Protein AF-A0A922MGZ1-F1 (afdb_monomer_lite)

Sequence (250 aa):
MPAFFCGLYALNPTSGYTSLKGSALRTGKEKSMASIGFISRHCSDLIPLTKLVVTADKVKELNLDRPVDVKRLRYFYVETAQDLRVSPISADLRAAMNRAITKLTEDTASTENAPKPYYHSGFNHMFVLWRYWMTHEEDVFAELLTNNKGTAKFYKEFPKKLLGMSDYTLPAILKLLDDQVLPPVNKEWAEKLTKDLTDDLIIPLGLNSDKVPVGIQVVAAPRQEALCAAVAQHLGEALGGVVPPCQILQ

InterPro domains:
  IPR023631 Amidase signature domain [PF01425] (1-126)
  IPR036928 Amidase signature (AS) superfamily [G3DSA:3.90.1300.10] (1-246)
  IPR036928 Amidase signature (AS) superfamily [SSF75304] (1-239)
  IPR052739 Fatty-acid amide hydrolase 2 [PTHR43372] (1-195)

Organism: Spodoptera exigua (NCBI:txid7107)

Foldseek 3Di:
DVCVLFLWQKDFAAPPFFACPPPLNDNRPARARHHDIDIGLDLVVRLVVSCVGGDPVCSVVLLLVDDDDLQPAAAEDEQFQLAPVDDTDDPVNSVVVVVLQVVSQVSHPDPRRRYDYDDDCVSNCVVLLVLQSVVSGPDDLQCVVVVNPDGHALVVQVVCVVVVNHPDDPVSSVVNCVVPPDDRDDPVVSVVSVVVVQVVVCVSQDDDPPRAWAASSSIHGRSVSNVRSVSLVVCQVVVVGGDGPDDDDD

Structure (mmCIF, N/CA/C/O backbone):
data_AF-A0A922MGZ1-F1
#
_entry.id   AF-A0A922MGZ1-F1
#
loop_
_atom_site.group_PDB
_atom_site.id
_atom_site.type_symbol
_atom_site.label_atom_id
_atom_site.label_alt_id
_atom_site.label_comp_id
_atom_site.label_asym_id
_atom_site.label_entity_id
_atom_site.label_seq_id
_atom_site.pdbx_PDB_ins_code
_atom_site.Cartn_x
_atom_site.Cartn_y
_atom_site.Cartn_z
_atom_site.occupancy
_atom_site.B_iso_or_equiv
_atom_site.auth_seq_id
_atom_site.auth_comp_id
_atom_site.auth_asym_id
_atom_site.auth_atom_id
_atom_site.pdbx_PDB_model_num
ATOM 1 N N . MET A 1 1 ? 2.316 -4.796 3.124 1.00 69.19 1 MET A N 1
ATOM 2 C CA . MET A 1 1 ? 3.117 -5.053 4.345 1.00 69.19 1 MET A CA 1
ATOM 3 C C . MET A 1 1 ? 3.441 -6.529 4.571 1.00 69.19 1 MET A C 1
ATOM 5 O O . MET A 1 1 ? 4.624 -6.821 4.497 1.00 69.19 1 MET A O 1
ATOM 9 N N . PRO A 1 2 ? 2.496 -7.467 4.805 1.00 74.62 2 PRO A N 1
ATOM 10 C CA . PRO A 1 2 ? 2.851 -8.851 5.171 1.00 74.62 2 PRO A CA 1
ATOM 11 C C . PRO A 1 2 ? 3.773 -9.530 4.148 1.00 74.62 2 PRO A C 1
ATOM 13 O O . PRO A 1 2 ? 4.824 -10.033 4.517 1.00 74.62 2 PRO A O 1
ATOM 16 N N . ALA A 1 3 ? 3.457 -9.426 2.855 1.00 76.38 3 ALA A N 1
ATOM 17 C CA . ALA A 1 3 ? 4.296 -9.973 1.788 1.00 76.38 3 ALA A CA 1
ATOM 18 C C . ALA A 1 3 ? 5.742 -9.437 1.795 1.00 76.38 3 ALA A C 1
ATOM 20 O O . ALA A 1 3 ? 6.675 -10.202 1.606 1.00 76.38 3 ALA A O 1
ATOM 21 N N . PHE A 1 4 ? 5.939 -8.151 2.101 1.00 71.06 4 PHE A N 1
ATOM 22 C CA . PHE A 1 4 ? 7.263 -7.529 2.184 1.00 71.06 4 PHE A CA 1
ATOM 23 C C . PHE A 1 4 ? 8.101 -8.098 3.342 1.00 71.06 4 PHE A C 1
ATOM 25 O O . PHE A 1 4 ? 9.260 -8.438 3.140 1.00 71.06 4 PHE A O 1
ATOM 32 N N . PHE A 1 5 ? 7.508 -8.277 4.528 1.00 69.12 5 PHE A N 1
ATOM 33 C CA . PHE A 1 5 ? 8.202 -8.890 5.671 1.00 69.12 5 PHE A CA 1
ATOM 34 C C . PHE A 1 5 ? 8.419 -10.403 5.518 1.00 69.12 5 PHE A C 1
ATOM 36 O O . PHE A 1 5 ? 9.318 -10.957 6.144 1.00 69.12 5 PHE A O 1
ATOM 43 N N . CYS A 1 6 ? 7.610 -11.072 4.694 1.00 73.88 6 CYS A N 1
ATOM 44 C CA . CYS A 1 6 ? 7.705 -12.510 4.441 1.00 73.88 6 CYS A CA 1
ATOM 45 C C . CYS A 1 6 ? 8.429 -12.870 3.132 1.00 73.88 6 CYS A C 1
ATOM 47 O O . CYS A 1 6 ? 8.441 -14.044 2.771 1.00 73.88 6 CYS A O 1
ATOM 49 N N . GLY A 1 7 ? 8.997 -11.894 2.413 1.00 68.69 7 GLY A N 1
ATOM 50 C CA . GLY A 1 7 ? 9.699 -12.127 1.148 1.00 68.69 7 GLY A CA 1
ATOM 51 C C . GLY A 1 7 ? 8.817 -12.718 0.042 1.00 68.69 7 GLY A C 1
ATOM 52 O O . GLY A 1 7 ? 9.290 -13.563 -0.702 1.00 68.69 7 GLY A O 1
ATOM 53 N N . LEU A 1 8 ? 7.542 -12.320 -0.051 1.00 79.19 8 LEU A N 1
ATOM 54 C CA . LEU A 1 8 ? 6.541 -12.823 -1.006 1.00 79.19 8 LEU A CA 1
ATOM 55 C C . LEU A 1 8 ? 6.128 -11.752 -2.026 1.00 79.19 8 LEU A C 1
ATOM 57 O O . LEU A 1 8 ? 6.182 -10.553 -1.742 1.00 79.19 8 LEU A O 1
ATOM 61 N N . TYR A 1 9 ? 5.609 -12.179 -3.179 1.00 79.12 9 TYR A N 1
ATOM 62 C CA . TYR A 1 9 ? 4.927 -11.275 -4.105 1.00 79.12 9 TYR A CA 1
ATOM 63 C C . TYR A 1 9 ? 3.511 -10.966 -3.613 1.00 79.12 9 TYR A C 1
ATOM 65 O O . TYR A 1 9 ? 2.835 -11.827 -3.046 1.00 79.12 9 TYR A O 1
ATOM 73 N N . ALA A 1 10 ? 3.028 -9.753 -3.880 1.00 84.19 10 ALA A N 1
ATOM 74 C CA . ALA A 1 10 ? 1.637 -9.387 -3.652 1.00 84.19 10 ALA A CA 1
ATOM 75 C C . ALA A 1 10 ? 1.126 -8.417 -4.713 1.00 84.19 10 ALA A C 1
A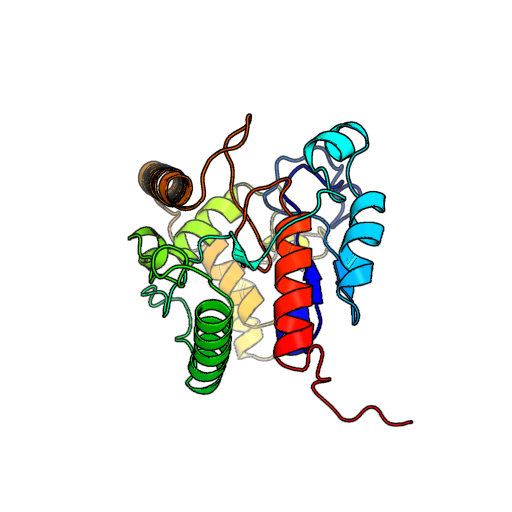TOM 77 O O . ALA A 1 10 ? 1.847 -7.511 -5.131 1.00 84.19 10 ALA A O 1
ATOM 78 N N . LEU A 1 11 ? -0.144 -8.574 -5.080 1.00 85.62 11 LEU A N 1
ATOM 79 C CA . LEU A 1 11 ? -0.877 -7.632 -5.917 1.00 85.62 11 LEU A CA 1
ATOM 80 C C . LEU A 1 11 ? -2.049 -7.078 -5.111 1.00 85.62 11 LEU A C 1
ATOM 82 O O . LEU A 1 11 ? -2.881 -7.841 -4.623 1.00 85.62 11 LEU A O 1
ATOM 86 N N . ASN A 1 12 ? -2.099 -5.753 -4.978 1.00 85.81 12 ASN A N 1
ATOM 87 C CA . ASN A 1 12 ? -3.224 -5.020 -4.408 1.00 85.81 12 ASN A CA 1
ATOM 88 C C . ASN A 1 12 ? -3.965 -4.322 -5.558 1.00 85.81 12 ASN A C 1
ATOM 90 O O . ASN A 1 12 ? -3.480 -3.280 -6.008 1.00 85.81 12 ASN A O 1
ATOM 94 N N . PRO A 1 13 ? -5.074 -4.888 -6.071 1.00 81.75 13 PRO A N 1
ATOM 95 C CA . PRO A 1 13 ? -5.777 -4.338 -7.221 1.00 81.75 13 PRO A CA 1
ATOM 96 C C . PRO A 1 13 ? -6.340 -2.951 -6.939 1.00 81.75 13 PRO A C 1
ATOM 98 O O . PRO A 1 13 ? -6.517 -2.546 -5.783 1.00 81.75 13 PRO A O 1
ATOM 101 N N . THR A 1 14 ? -6.682 -2.255 -8.015 1.00 80.75 14 THR A N 1
ATOM 102 C CA . THR A 1 14 ? -7.392 -0.977 -7.951 1.00 80.75 14 THR A CA 1
ATOM 103 C C . THR A 1 14 ? -8.661 -1.080 -7.096 1.00 80.75 14 THR A C 1
ATOM 105 O O . THR A 1 14 ? -9.435 -2.031 -7.219 1.00 80.75 14 THR A O 1
ATOM 108 N N . SER A 1 15 ? -8.901 -0.099 -6.221 1.00 83.12 15 SER A N 1
ATOM 109 C CA . SER A 1 15 ? -10.115 -0.094 -5.398 1.00 83.12 15 SER A CA 1
ATOM 110 C C . SER A 1 15 ? -11.383 0.076 -6.245 1.00 83.12 15 SER A C 1
ATOM 112 O O . SER A 1 15 ? -11.374 0.746 -7.277 1.00 83.12 15 SER A O 1
ATOM 114 N N . GLY A 1 16 ? -12.465 -0.589 -5.833 1.00 84.25 16 GLY A N 1
ATOM 115 C CA . GLY A 1 16 ? -13.720 -0.683 -6.586 1.00 84.25 16 GLY A CA 1
ATOM 116 C C . GLY A 1 16 ? -13.728 -1.716 -7.722 1.00 84.25 16 GLY A C 1
ATOM 117 O O . GLY A 1 16 ? -14.776 -1.924 -8.322 1.00 84.25 16 GLY A O 1
ATOM 118 N N . TYR A 1 17 ? -12.604 -2.386 -8.010 1.00 86.06 17 TYR A N 1
ATOM 119 C CA . TYR A 1 17 ? -12.527 -3.424 -9.051 1.00 86.06 17 TYR A CA 1
ATOM 120 C C . TYR A 1 17 ? -12.701 -4.849 -8.517 1.00 86.06 17 TYR A C 1
ATOM 122 O O . TYR A 1 17 ? -12.920 -5.768 -9.304 1.00 86.06 17 TYR A O 1
ATOM 130 N N . THR A 1 18 ? -12.605 -5.053 -7.200 1.00 88.75 18 THR A N 1
ATOM 131 C CA . THR A 1 18 ? -12.797 -6.354 -6.543 1.00 88.75 18 THR A CA 1
ATOM 132 C C . THR A 1 18 ? -13.903 -6.270 -5.498 1.00 88.75 18 THR A C 1
ATOM 134 O O . THR A 1 18 ? -14.088 -5.240 -4.849 1.00 88.75 18 THR A O 1
ATOM 137 N N . SER A 1 19 ? -14.680 -7.346 -5.345 1.00 86.38 19 SER A N 1
ATOM 138 C CA . SER A 1 19 ? -15.810 -7.344 -4.410 1.00 86.38 19 SER A CA 1
ATOM 139 C C . SER A 1 19 ? -15.334 -7.432 -2.958 1.00 86.38 19 SER A C 1
ATOM 141 O O . SER A 1 19 ? -14.705 -8.411 -2.567 1.00 86.38 19 SER A O 1
ATOM 143 N N . LEU A 1 20 ? -15.703 -6.445 -2.136 1.00 89.31 20 LEU A N 1
ATOM 144 C CA . LEU A 1 20 ? -15.500 -6.478 -0.680 1.00 89.31 20 LEU A CA 1
ATOM 145 C C . LEU A 1 20 ? -16.599 -7.254 0.073 1.00 89.31 20 LEU A C 1
ATOM 147 O O . LEU A 1 20 ? -16.552 -7.332 1.299 1.00 89.31 20 LEU A O 1
ATOM 151 N N . LYS A 1 21 ? -17.597 -7.819 -0.621 1.00 89.69 21 LYS A N 1
ATOM 152 C CA . LYS A 1 21 ? -18.754 -8.473 0.009 1.00 89.69 21 LYS A CA 1
ATOM 153 C C . LYS A 1 21 ? -18.321 -9.613 0.938 1.00 89.69 21 LYS A C 1
ATOM 155 O O . LYS A 1 21 ? -17.678 -10.564 0.508 1.00 89.69 21 LYS A O 1
ATOM 160 N N . GLY A 1 22 ? -18.722 -9.534 2.205 1.00 87.19 22 GLY A N 1
ATOM 161 C CA . GLY A 1 22 ? -18.371 -10.486 3.262 1.00 87.19 22 GLY A CA 1
ATOM 162 C C . GLY A 1 22 ? -17.029 -10.209 3.951 1.00 87.19 22 GLY A C 1
ATOM 163 O O . GLY A 1 22 ? -16.814 -10.695 5.061 1.00 87.19 22 GLY A O 1
ATOM 164 N N . SER A 1 23 ? -16.152 -9.384 3.368 1.00 87.25 23 SER A N 1
ATOM 165 C CA . SER A 1 23 ? -14.931 -8.925 4.038 1.00 87.25 23 SER A CA 1
ATOM 166 C C . SER A 1 23 ? -15.302 -7.953 5.153 1.00 87.25 23 SER A C 1
ATOM 168 O O . SER A 1 23 ? -15.934 -6.936 4.887 1.00 87.25 23 SER A O 1
ATOM 170 N N . ALA A 1 24 ? -14.915 -8.256 6.396 1.00 81.62 24 ALA A N 1
ATOM 171 C CA . ALA A 1 24 ? -15.253 -7.450 7.576 1.00 81.62 24 ALA A CA 1
ATOM 172 C C . ALA A 1 24 ? -16.762 -7.117 7.699 1.00 81.62 24 ALA A C 1
ATOM 174 O O . ALA A 1 24 ? -17.128 -6.037 8.135 1.00 81.62 24 ALA A O 1
ATOM 175 N N . LEU A 1 25 ? -17.642 -8.056 7.316 1.00 82.19 25 LEU A N 1
ATOM 176 C CA . LEU A 1 25 ? -19.113 -7.908 7.299 1.00 82.19 25 LEU A CA 1
ATOM 177 C C . LEU A 1 25 ? -19.686 -6.915 6.261 1.00 82.19 25 LEU A C 1
ATOM 179 O O . LEU A 1 25 ? -20.903 -6.737 6.216 1.00 82.19 25 LEU A O 1
ATOM 183 N N . ARG A 1 26 ? -18.861 -6.331 5.383 1.00 86.44 26 ARG A N 1
ATOM 184 C CA . ARG A 1 26 ? -19.304 -5.392 4.335 1.00 86.44 26 ARG A CA 1
ATOM 185 C C . ARG A 1 26 ? -20.261 -6.038 3.329 1.00 86.44 26 ARG A C 1
ATOM 187 O O . ARG A 1 26 ? -20.134 -7.216 2.979 1.00 86.44 26 ARG A O 1
ATOM 194 N N . THR A 1 27 ? -21.196 -5.257 2.796 1.00 87.69 27 THR A N 1
ATOM 195 C CA . THR A 1 27 ? -22.167 -5.690 1.776 1.00 87.69 27 THR A CA 1
ATOM 196 C C . THR A 1 27 ? -21.571 -5.760 0.366 1.00 87.69 27 THR A C 1
ATOM 198 O O . THR A 1 27 ? -22.113 -6.464 -0.493 1.00 87.69 27 THR A O 1
ATOM 201 N N . GLY A 1 28 ? -20.447 -5.075 0.131 1.00 85.81 28 GLY A N 1
ATOM 202 C CA . GLY A 1 28 ? -19.788 -4.931 -1.168 1.00 85.81 28 GLY A CA 1
ATOM 203 C C . GLY A 1 28 ? -20.346 -3.791 -2.027 1.00 85.81 28 GLY A C 1
ATOM 204 O O . GLY A 1 28 ? -20.140 -3.806 -3.239 1.00 85.81 28 GLY A O 1
ATOM 205 N N . LYS A 1 29 ? -21.081 -2.849 -1.423 1.00 85.06 29 LYS A N 1
ATOM 206 C CA . LYS A 1 29 ? -21.641 -1.642 -2.069 1.00 85.06 29 LYS A CA 1
ATOM 207 C C . LYS A 1 29 ? -21.014 -0.344 -1.555 1.00 85.06 29 LYS A C 1
ATOM 209 O O . LYS A 1 29 ? -21.225 0.710 -2.149 1.00 85.06 29 LYS A O 1
ATOM 214 N N . GLU A 1 30 ? -20.292 -0.437 -0.447 1.00 86.12 30 GLU A N 1
ATOM 215 C CA . GLU A 1 30 ? -19.642 0.657 0.259 1.00 86.12 30 GLU A CA 1
ATOM 216 C C . GLU A 1 30 ? -18.556 1.275 -0.628 1.00 86.12 30 GLU A C 1
ATOM 218 O O . GLU A 1 30 ? -17.779 0.560 -1.274 1.00 86.12 30 GLU A O 1
ATOM 223 N N . LYS A 1 31 ? -18.460 2.608 -0.650 1.00 85.12 31 LYS A N 1
ATOM 224 C CA . LYS A 1 31 ? -17.347 3.278 -1.331 1.00 85.12 31 LYS A CA 1
ATOM 225 C C . LYS A 1 31 ? -16.131 3.256 -0.408 1.00 85.12 31 LYS A C 1
ATOM 227 O O . LYS A 1 31 ? -16.016 4.091 0.477 1.00 85.12 31 LYS A O 1
ATOM 232 N N . SER A 1 32 ? -15.227 2.318 -0.653 1.00 87.31 32 SER A N 1
ATOM 233 C CA . SER A 1 32 ? -14.022 2.095 0.149 1.00 87.31 32 SER A CA 1
ATOM 234 C C . SER A 1 32 ? -12.750 2.413 -0.646 1.00 87.31 32 SER A C 1
ATOM 236 O O . SER A 1 32 ? -12.778 2.435 -1.875 1.00 87.31 32 SER A O 1
ATOM 238 N N . MET A 1 33 ? -11.633 2.647 0.047 1.00 85.38 33 MET A N 1
ATOM 239 C CA . MET A 1 33 ? -10.271 2.616 -0.505 1.00 85.38 33 MET A CA 1
ATOM 240 C C . MET A 1 33 ? -9.640 1.212 -0.452 1.00 85.38 33 MET A C 1
ATOM 242 O O . MET A 1 33 ? -8.571 0.992 -1.025 1.00 85.38 33 MET A O 1
ATOM 246 N N . ALA A 1 34 ? -10.275 0.254 0.231 1.00 87.81 34 ALA A N 1
ATOM 247 C CA . ALA A 1 34 ? -9.818 -1.128 0.311 1.00 87.81 34 ALA A CA 1
ATOM 248 C C . ALA A 1 34 ? -10.086 -1.904 -0.992 1.00 87.81 34 ALA A C 1
ATOM 250 O O . ALA A 1 34 ? -10.959 -1.564 -1.794 1.00 87.81 34 ALA A O 1
ATOM 251 N N . SER A 1 35 ? -9.337 -2.986 -1.188 1.00 88.62 35 SER A N 1
ATOM 252 C CA . SER A 1 35 ? -9.547 -3.979 -2.241 1.00 88.62 35 SER A CA 1
ATOM 253 C C . SER A 1 35 ? -9.125 -5.361 -1.740 1.00 88.62 35 SER A C 1
ATOM 255 O O . SER A 1 35 ? -8.313 -5.483 -0.820 1.00 88.62 35 SER A O 1
ATOM 257 N N . ILE A 1 36 ? -9.687 -6.420 -2.326 1.00 89.50 36 ILE A N 1
ATOM 258 C CA . ILE A 1 36 ? -9.174 -7.781 -2.141 1.00 89.50 36 ILE A CA 1
ATOM 259 C C . ILE A 1 36 ? -8.012 -7.989 -3.107 1.00 89.50 36 ILE A C 1
ATOM 261 O O . ILE A 1 36 ? -8.183 -7.866 -4.321 1.00 89.50 36 ILE A O 1
ATOM 265 N N . GLY A 1 37 ? -6.844 -8.305 -2.553 1.00 89.88 37 GLY A N 1
ATOM 266 C CA . GLY A 1 37 ? -5.629 -8.654 -3.280 1.00 89.88 37 GLY A CA 1
ATOM 267 C C . GLY A 1 37 ? -5.068 -10.005 -2.844 1.00 89.88 37 GLY A C 1
ATOM 268 O O . GLY A 1 37 ? -5.516 -10.589 -1.857 1.00 89.88 37 GLY A O 1
ATOM 269 N N . PHE A 1 38 ? -4.066 -10.488 -3.574 1.00 91.75 38 PHE A N 1
ATOM 270 C CA . PHE A 1 38 ? -3.442 -11.790 -3.336 1.00 91.75 38 PHE A CA 1
ATOM 271 C C . PHE A 1 38 ? -1.964 -11.666 -2.981 1.00 91.75 38 PHE A C 1
ATOM 273 O O . PHE A 1 38 ? -1.283 -10.725 -3.389 1.00 91.75 38 PHE A O 1
ATOM 280 N N . ILE A 1 39 ? -1.477 -12.657 -2.235 1.00 89.44 39 ILE A N 1
ATOM 281 C CA . ILE A 1 39 ? -0.073 -12.850 -1.873 1.00 89.44 39 ILE A CA 1
ATOM 282 C C . ILE A 1 39 ? 0.319 -14.255 -2.345 1.00 89.44 39 ILE A C 1
ATOM 284 O O . ILE A 1 39 ? -0.400 -15.206 -2.042 1.00 89.44 39 ILE A O 1
ATOM 288 N N . SER A 1 40 ? 1.435 -14.400 -3.066 1.00 90.00 40 SER A N 1
ATOM 289 C CA . SER A 1 40 ? 1.958 -15.710 -3.485 1.00 90.00 40 SER A CA 1
ATOM 290 C C . SER A 1 40 ? 3.490 -15.768 -3.456 1.00 90.00 40 SER A C 1
ATOM 292 O O . SER A 1 40 ? 4.181 -14.749 -3.483 1.00 90.00 40 SER A O 1
ATOM 294 N N . ARG A 1 41 ? 4.023 -16.996 -3.431 1.00 83.81 41 ARG A N 1
ATOM 295 C CA . ARG A 1 41 ? 5.438 -17.299 -3.694 1.00 83.81 41 ARG A CA 1
ATOM 296 C C . ARG A 1 41 ? 5.814 -17.134 -5.169 1.00 83.81 41 ARG A C 1
ATOM 298 O O . ARG A 1 41 ? 6.984 -16.914 -5.454 1.00 83.81 41 ARG A O 1
ATOM 305 N N . HIS A 1 42 ? 4.858 -17.212 -6.095 1.00 86.25 42 HIS A N 1
ATOM 306 C CA . HIS A 1 42 ? 5.121 -17.043 -7.525 1.00 86.25 42 HIS A CA 1
ATOM 307 C C . HIS A 1 42 ? 4.356 -15.834 -8.066 1.00 86.25 42 HIS A C 1
ATOM 309 O O . HIS A 1 42 ? 3.141 -15.718 -7.903 1.00 86.25 42 HIS A O 1
ATOM 315 N N . CYS A 1 43 ? 5.070 -14.916 -8.725 1.00 82.81 43 CYS A N 1
ATOM 316 C CA . CYS A 1 43 ? 4.464 -13.720 -9.316 1.00 82.81 43 CYS A CA 1
ATOM 317 C C . CYS A 1 43 ? 3.438 -14.076 -10.410 1.00 82.81 43 CYS A C 1
ATOM 319 O O . CYS A 1 43 ? 2.425 -13.392 -10.558 1.00 82.81 43 CYS A O 1
ATOM 321 N N . SER A 1 44 ? 3.669 -15.189 -11.116 1.00 87.50 44 SER A N 1
ATOM 322 C CA . SER A 1 44 ? 2.780 -15.768 -12.129 1.00 87.50 44 SER A CA 1
ATOM 323 C C . SER A 1 44 ? 1.363 -16.050 -11.630 1.00 87.50 44 SER A C 1
ATOM 325 O O . SER A 1 44 ? 0.432 -16.016 -12.428 1.00 87.50 44 SER A O 1
ATOM 327 N N . ASP A 1 45 ? 1.178 -16.302 -10.331 1.00 91.69 45 ASP A N 1
ATOM 328 C CA . ASP A 1 45 ? -0.124 -16.677 -9.766 1.00 91.69 45 ASP A CA 1
ATOM 329 C C . ASP A 1 45 ? -1.032 -15.459 -9.561 1.00 91.69 45 ASP A C 1
ATOM 331 O O . ASP A 1 45 ? -2.258 -15.577 -9.560 1.00 91.69 45 ASP A O 1
ATOM 335 N N . LEU A 1 46 ? -0.444 -14.270 -9.386 1.00 89.75 46 LEU A N 1
ATOM 336 C CA . LEU A 1 46 ? -1.170 -13.070 -8.963 1.00 89.75 46 LEU A CA 1
ATOM 337 C C . LEU A 1 46 ? -2.202 -12.614 -9.998 1.00 89.75 46 LEU A C 1
ATOM 339 O O . LEU A 1 46 ? -3.307 -12.217 -9.623 1.00 89.75 46 LEU A O 1
ATOM 343 N N . ILE A 1 47 ? -1.868 -12.695 -11.288 1.00 89.31 47 ILE A N 1
ATOM 344 C CA . ILE A 1 47 ? -2.770 -12.320 -12.383 1.00 89.31 47 ILE A CA 1
ATOM 345 C C . ILE A 1 47 ? -3.943 -13.315 -12.521 1.00 89.31 47 ILE A C 1
ATOM 347 O O . ILE A 1 47 ? -5.088 -12.858 -12.453 1.00 89.31 47 ILE A O 1
ATOM 351 N N . PRO A 1 48 ? -3.730 -14.645 -12.636 1.00 90.44 48 PRO A N 1
ATOM 352 C CA . PRO A 1 48 ? -4.803 -15.639 -12.593 1.00 90.44 48 PRO A CA 1
ATOM 353 C C . PRO A 1 48 ? -5.705 -15.524 -11.362 1.00 90.44 48 PRO A C 1
ATOM 355 O O . PRO A 1 48 ? -6.923 -15.530 -11.515 1.00 90.44 48 PRO A O 1
ATOM 358 N N . LEU A 1 49 ? -5.137 -15.366 -10.160 1.00 91.19 49 LEU A N 1
ATOM 359 C CA . LEU A 1 49 ? -5.919 -15.234 -8.928 1.00 91.19 49 LEU A CA 1
ATOM 360 C C . LEU A 1 49 ? -6.758 -13.950 -8.924 1.00 91.19 49 LEU A C 1
ATOM 362 O O . LEU A 1 49 ? -7.949 -13.992 -8.621 1.00 91.19 49 LEU A O 1
ATOM 366 N N . THR A 1 50 ? -6.179 -12.815 -9.329 1.00 88.69 50 THR A N 1
ATOM 367 C CA . THR A 1 50 ? -6.894 -11.526 -9.367 1.00 88.69 50 THR A CA 1
ATOM 368 C C . THR A 1 50 ? -8.102 -11.574 -10.304 1.00 88.69 50 THR A C 1
ATOM 370 O O . THR A 1 50 ? -9.162 -11.069 -9.940 1.00 88.69 50 THR A O 1
ATOM 373 N N . LYS A 1 51 ? -8.014 -12.264 -11.452 1.00 87.25 51 LYS A N 1
ATOM 374 C CA . LYS A 1 51 ? -9.167 -12.463 -12.356 1.00 87.25 51 LYS A CA 1
ATOM 375 C C . LYS A 1 51 ? -10.381 -13.118 -11.684 1.00 87.25 51 LYS A C 1
ATOM 377 O O . LYS A 1 51 ? -11.493 -12.881 -12.138 1.00 87.25 51 LYS A O 1
ATOM 382 N N . LEU A 1 52 ? -10.189 -13.921 -10.632 1.00 87.38 52 LEU A N 1
ATOM 383 C CA . LEU A 1 52 ? -11.276 -14.629 -9.939 1.00 87.38 52 LEU A CA 1
ATOM 384 C C . LEU A 1 52 ? -12.108 -13.725 -9.014 1.00 87.38 52 LEU A C 1
ATOM 386 O O . LEU A 1 52 ? -13.259 -14.048 -8.735 1.00 87.38 52 LEU A O 1
ATOM 390 N N . VAL A 1 53 ? -11.534 -12.623 -8.514 1.00 87.06 53 VAL A N 1
ATOM 391 C CA . VAL A 1 53 ? -12.179 -11.720 -7.527 1.00 87.06 53 VAL A CA 1
ATOM 392 C C . VAL A 1 53 ? -12.558 -10.354 -8.098 1.00 87.06 53 VAL A C 1
ATOM 394 O O . VAL A 1 53 ? -13.235 -9.564 -7.433 1.00 87.06 53 VAL A O 1
ATOM 397 N N . VAL A 1 54 ? -12.110 -10.068 -9.319 1.00 86.25 54 VAL A N 1
ATOM 398 C CA . VAL A 1 54 ? -12.504 -8.887 -10.083 1.00 86.25 54 VAL A CA 1
ATOM 399 C C . VAL A 1 54 ? -13.977 -8.982 -10.475 1.00 86.25 54 VAL A C 1
ATOM 401 O O . VAL A 1 54 ? -14.456 -10.040 -10.884 1.00 86.25 54 VAL A O 1
ATOM 404 N N . THR A 1 55 ? -14.711 -7.874 -10.371 1.00 82.44 55 THR A N 1
ATOM 405 C CA . THR A 1 55 ? -16.122 -7.843 -10.778 1.00 82.44 55 THR A CA 1
ATOM 406 C C . THR A 1 55 ? -16.246 -8.002 -12.298 1.00 82.44 55 THR A C 1
ATOM 408 O O . THR A 1 55 ? -15.447 -7.469 -13.068 1.00 82.44 55 THR A O 1
ATOM 411 N N . ALA A 1 56 ? -17.231 -8.782 -12.755 1.00 79.69 56 ALA A N 1
ATOM 412 C CA . ALA A 1 56 ? -17.305 -9.245 -14.146 1.00 79.69 56 ALA A CA 1
ATOM 413 C C . ALA A 1 56 ? -17.365 -8.108 -15.191 1.00 79.69 56 ALA A C 1
ATOM 415 O O . ALA A 1 56 ? -16.866 -8.260 -16.307 1.00 79.69 56 ALA A O 1
ATOM 416 N N . ASP A 1 57 ? -17.934 -6.961 -14.820 1.00 82.25 57 ASP A N 1
ATOM 417 C CA . ASP A 1 57 ? -17.985 -5.733 -15.615 1.00 82.25 57 ASP A CA 1
ATOM 418 C C . ASP A 1 57 ? -16.609 -5.056 -15.775 1.00 82.25 57 ASP A C 1
ATOM 420 O O . ASP A 1 57 ? -16.348 -4.420 -16.796 1.00 82.25 57 ASP A O 1
ATOM 424 N N . LYS A 1 58 ? -15.698 -5.250 -14.813 1.00 81.44 58 LYS A N 1
ATOM 425 C CA . LYS A 1 58 ? -14.386 -4.590 -14.735 1.00 81.44 58 LYS A CA 1
ATOM 426 C C . LYS A 1 58 ? -13.206 -5.397 -15.273 1.00 81.44 58 LYS A C 1
ATOM 428 O O . LYS A 1 58 ? -12.135 -4.829 -15.492 1.00 81.44 58 LYS A O 1
ATOM 433 N N . VAL A 1 59 ? -13.386 -6.686 -15.575 1.00 78.00 59 VAL A N 1
ATOM 434 C CA . VAL A 1 59 ? -12.325 -7.552 -16.141 1.00 78.00 59 VAL A CA 1
ATOM 435 C C . VAL A 1 59 ? -11.737 -6.974 -17.434 1.00 78.00 59 VAL A C 1
ATOM 437 O O . VAL A 1 59 ? -10.517 -6.918 -17.593 1.00 78.00 59 VAL A O 1
ATOM 440 N N . LYS A 1 60 ? -12.600 -6.516 -18.354 1.00 78.75 60 LYS A N 1
ATOM 441 C CA . LYS A 1 60 ? -12.174 -5.936 -19.641 1.00 78.75 60 LYS A CA 1
ATOM 442 C C . LYS A 1 60 ? -11.450 -4.611 -19.470 1.00 78.75 60 LYS A C 1
ATOM 444 O O . LYS A 1 60 ? -10.521 -4.335 -20.219 1.00 78.75 60 LYS A O 1
ATOM 449 N N . GLU A 1 61 ? -11.883 -3.814 -18.497 1.00 77.62 61 GLU A N 1
ATOM 450 C CA . GLU A 1 61 ? -11.216 -2.565 -18.168 1.00 77.62 61 GLU A CA 1
ATOM 451 C C . GLU A 1 61 ? -9.786 -2.860 -17.703 1.00 77.62 61 GLU A C 1
ATOM 453 O O . GLU A 1 61 ? -8.861 -2.314 -18.292 1.00 77.62 61 GLU A O 1
ATOM 458 N N . LEU A 1 62 ? -9.592 -3.771 -16.734 1.00 71.88 62 LEU A N 1
ATOM 459 C CA . LEU A 1 62 ? -8.271 -4.105 -16.175 1.00 71.88 62 LEU A CA 1
ATOM 460 C C . LEU A 1 62 ? -7.250 -4.644 -17.176 1.00 71.88 62 LEU A C 1
ATOM 462 O O . LEU A 1 62 ? -6.056 -4.434 -16.976 1.00 71.88 62 LEU A O 1
ATOM 466 N N . ASN A 1 63 ? -7.708 -5.350 -18.213 1.00 75.88 63 ASN A N 1
ATOM 467 C CA . ASN A 1 63 ? -6.869 -5.909 -19.276 1.00 75.88 63 ASN A CA 1
ATOM 468 C C . ASN A 1 63 ? -5.607 -6.625 -18.738 1.00 75.88 63 ASN A C 1
ATOM 470 O O . ASN A 1 63 ? -4.477 -6.360 -19.153 1.00 75.88 63 ASN A O 1
ATOM 474 N N . LEU A 1 64 ? -5.819 -7.523 -17.769 1.00 79.06 64 LEU A N 1
ATOM 475 C CA . LEU A 1 64 ? -4.763 -8.172 -16.978 1.00 79.06 64 LEU A CA 1
ATOM 476 C C . LEU A 1 64 ? -3.792 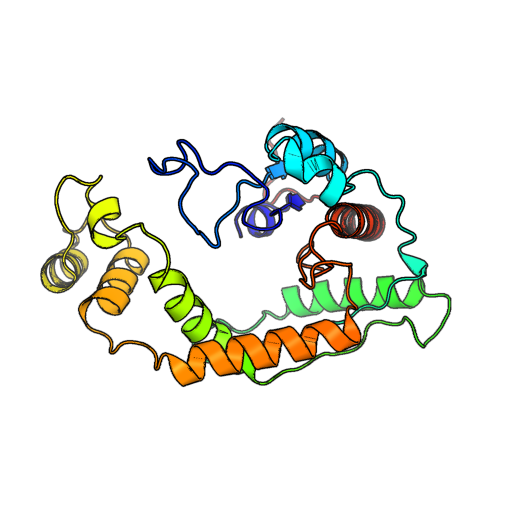-9.044 -17.799 1.00 79.06 64 LEU A C 1
ATOM 478 O O . LEU A 1 64 ? -2.729 -9.395 -17.299 1.00 79.06 64 LEU A O 1
ATOM 482 N N . ASP A 1 65 ? -4.148 -9.377 -19.040 1.00 81.62 65 ASP A N 1
ATOM 483 C CA . ASP A 1 65 ? -3.338 -10.161 -19.981 1.00 81.62 65 ASP A CA 1
ATOM 484 C C . ASP A 1 65 ? -2.522 -9.299 -20.959 1.00 81.62 65 ASP A C 1
ATOM 486 O O . ASP A 1 65 ? -1.887 -9.832 -21.872 1.00 81.62 65 ASP A O 1
ATOM 490 N N . ARG A 1 66 ? -2.546 -7.963 -20.825 1.00 81.50 66 ARG A N 1
ATOM 491 C CA . ARG A 1 66 ? -1.837 -7.084 -21.762 1.00 81.50 66 ARG A CA 1
ATOM 492 C C . ARG A 1 66 ? -0.326 -7.362 -21.719 1.00 81.50 66 ARG A C 1
ATOM 494 O O . ARG A 1 66 ? 0.266 -7.220 -20.649 1.00 81.50 66 ARG A O 1
ATOM 501 N N . PRO A 1 67 ? 0.335 -7.645 -22.858 1.00 75.50 67 PRO A N 1
ATOM 502 C CA . PRO A 1 67 ? 1.789 -7.732 -22.891 1.00 75.50 67 PRO A CA 1
ATOM 503 C C . PRO A 1 67 ? 2.413 -6.376 -22.534 1.00 75.50 67 PRO A C 1
ATOM 505 O O . PRO A 1 67 ? 1.918 -5.312 -22.928 1.00 75.50 67 PRO A O 1
ATOM 508 N N . VAL A 1 68 ? 3.510 -6.414 -21.778 1.00 78.00 68 VAL A N 1
ATOM 509 C CA . VAL A 1 68 ? 4.235 -5.228 -21.313 1.00 78.00 68 VAL A CA 1
ATOM 510 C C . VAL A 1 68 ? 5.722 -5.393 -21.590 1.00 78.00 68 VAL A C 1
ATOM 512 O O . VAL A 1 68 ? 6.355 -6.324 -21.104 1.00 78.00 68 VAL A O 1
ATOM 515 N N . ASP A 1 69 ? 6.278 -4.450 -22.346 1.00 77.75 69 ASP A N 1
ATOM 516 C CA . ASP A 1 69 ? 7.716 -4.327 -22.564 1.00 77.75 69 ASP A CA 1
ATOM 517 C C . ASP A 1 69 ? 8.331 -3.450 -21.465 1.00 77.75 69 ASP A C 1
ATOM 519 O O . ASP A 1 69 ? 8.229 -2.221 -21.486 1.00 77.75 69 ASP A O 1
ATOM 523 N N . VAL A 1 70 ? 8.968 -4.114 -20.501 1.00 77.06 70 VAL A N 1
ATOM 524 C CA . VAL A 1 70 ? 9.607 -3.522 -19.317 1.00 77.06 70 VAL A CA 1
ATOM 525 C C . VAL A 1 70 ? 10.727 -2.534 -19.689 1.00 77.06 70 VAL A C 1
ATOM 527 O O . VAL A 1 70 ? 10.941 -1.552 -18.975 1.00 77.06 70 VAL A O 1
ATOM 530 N N . LYS A 1 71 ? 11.406 -2.713 -20.833 1.00 77.50 71 LYS A N 1
ATOM 531 C CA . LYS A 1 71 ? 12.546 -1.868 -21.253 1.00 77.50 71 LYS A CA 1
ATOM 532 C C . LYS A 1 71 ? 12.125 -0.515 -21.831 1.00 77.50 71 LYS A C 1
ATOM 534 O O . LYS A 1 71 ? 12.938 0.403 -21.959 1.00 77.50 71 LYS A O 1
ATOM 539 N N . ARG A 1 72 ? 10.845 -0.383 -22.190 1.00 75.56 72 ARG A N 1
ATOM 540 C CA . ARG A 1 72 ? 10.248 0.838 -22.760 1.00 75.56 72 ARG A CA 1
ATOM 541 C C . ARG A 1 72 ? 9.531 1.709 -21.730 1.00 75.56 72 ARG A C 1
ATOM 543 O O . ARG A 1 72 ? 8.974 2.741 -22.098 1.00 75.56 72 ARG A O 1
ATOM 550 N N . LEU A 1 73 ? 9.514 1.293 -20.466 1.00 77.25 73 LEU A N 1
ATOM 551 C CA . LEU A 1 73 ? 8.859 2.028 -19.391 1.00 77.25 73 LEU A CA 1
ATOM 552 C C . LEU A 1 73 ? 9.742 3.171 -18.882 1.00 77.25 73 LEU A C 1
ATOM 554 O O . LEU A 1 73 ? 10.968 3.099 -18.931 1.00 77.25 73 LEU A O 1
ATOM 558 N N . ARG A 1 74 ? 9.096 4.220 -18.366 1.00 75.50 74 ARG A N 1
ATOM 559 C CA . ARG A 1 74 ? 9.751 5.283 -17.597 1.00 75.50 74 ARG A CA 1
ATOM 560 C C . ARG A 1 74 ? 9.598 4.958 -16.120 1.00 75.50 74 ARG A C 1
ATOM 562 O O . ARG A 1 74 ? 8.482 4.696 -15.673 1.00 75.50 74 ARG A O 1
ATOM 569 N N . TYR A 1 75 ? 10.693 5.010 -15.375 1.00 81.44 75 TYR A N 1
ATOM 570 C CA . TYR A 1 75 ? 10.696 4.704 -13.948 1.00 81.44 75 TYR A CA 1
ATOM 571 C C . TYR A 1 75 ? 10.858 5.972 -13.115 1.00 81.44 75 TYR A C 1
ATOM 573 O O . TYR A 1 75 ? 11.672 6.840 -13.429 1.00 81.44 75 TYR A O 1
ATOM 581 N N . PHE A 1 76 ? 10.099 6.054 -12.027 1.00 83.88 76 PHE A N 1
ATOM 582 C CA . PHE A 1 76 ? 10.177 7.132 -11.049 1.00 83.88 76 PHE A CA 1
ATOM 583 C C . PHE A 1 76 ? 10.283 6.529 -9.649 1.00 83.88 76 PHE A C 1
ATOM 585 O O . PHE A 1 76 ? 9.625 5.527 -9.363 1.00 83.88 76 PHE A O 1
ATOM 592 N N . TYR A 1 77 ? 11.117 7.109 -8.786 1.00 86.50 77 TYR A N 1
ATOM 593 C CA . TYR A 1 77 ? 11.358 6.596 -7.436 1.00 86.50 77 TYR A CA 1
ATOM 594 C C . TYR A 1 77 ? 11.406 7.715 -6.390 1.00 86.50 77 TYR A C 1
ATOM 596 O O . TYR A 1 77 ? 11.749 8.853 -6.695 1.00 86.50 77 TYR A O 1
ATOM 604 N N . VAL A 1 78 ? 11.076 7.384 -5.141 1.00 85.12 78 VAL A N 1
ATOM 605 C CA . VAL A 1 78 ? 11.151 8.295 -3.988 1.00 85.12 78 VAL A CA 1
ATOM 606 C C . VAL A 1 78 ? 12.138 7.696 -2.987 1.00 85.12 78 VAL A C 1
ATOM 608 O O . VAL A 1 78 ? 11.957 6.558 -2.561 1.00 85.12 78 VAL A O 1
ATOM 611 N N . GLU A 1 79 ? 13.192 8.430 -2.621 1.00 80.06 79 GLU A N 1
ATOM 612 C CA . GLU A 1 79 ? 14.246 7.913 -1.724 1.00 80.06 79 GLU A CA 1
ATOM 613 C C . GLU A 1 79 ? 13.823 7.858 -0.253 1.00 80.06 79 GLU A C 1
ATOM 615 O O . GLU A 1 79 ? 14.214 6.952 0.486 1.00 80.06 79 GLU A O 1
ATOM 620 N N . THR A 1 80 ? 13.045 8.848 0.186 1.00 81.50 80 THR A N 1
ATOM 621 C CA . THR A 1 80 ? 12.466 8.916 1.527 1.00 81.50 80 THR A CA 1
ATOM 622 C C . THR A 1 80 ? 11.255 9.842 1.526 1.00 81.50 80 THR A C 1
ATOM 624 O O . THR A 1 80 ? 11.246 10.867 0.845 1.00 81.50 80 THR A O 1
ATOM 627 N N . ALA A 1 81 ? 10.247 9.514 2.332 1.00 81.25 81 ALA A N 1
ATOM 628 C CA . ALA A 1 81 ? 9.261 10.498 2.761 1.00 81.25 81 ALA A CA 1
ATOM 629 C C . ALA A 1 81 ? 9.917 11.480 3.750 1.00 81.25 81 ALA A C 1
ATOM 631 O O . ALA A 1 81 ? 10.854 11.101 4.460 1.00 81.25 81 ALA A O 1
ATOM 632 N N . GLN A 1 82 ? 9.416 12.717 3.821 1.00 86.06 82 GLN A N 1
ATOM 633 C CA . GLN A 1 82 ? 9.812 13.701 4.845 1.00 86.06 82 GLN A CA 1
ATOM 634 C C . GLN A 1 82 ? 8.739 13.847 5.944 1.00 86.06 82 GLN A C 1
ATOM 636 O O . GLN A 1 82 ? 8.768 14.784 6.739 1.00 86.06 82 GLN A O 1
ATOM 641 N N . ASP A 1 83 ? 7.765 12.931 5.989 1.00 90.19 83 ASP A N 1
ATOM 642 C CA . ASP A 1 83 ? 6.743 12.891 7.033 1.00 90.19 83 ASP A CA 1
ATOM 643 C C . ASP A 1 83 ? 7.337 12.353 8.347 1.00 90.19 83 ASP A C 1
ATOM 645 O O . ASP A 1 83 ? 7.593 11.158 8.478 1.00 90.19 83 ASP A O 1
ATOM 649 N N . LEU A 1 84 ? 7.500 13.227 9.346 1.00 86.75 84 LEU A N 1
ATOM 650 C CA . LEU A 1 84 ? 8.057 12.895 10.669 1.00 86.75 84 LEU A CA 1
ATOM 651 C C . LEU A 1 84 ? 7.256 11.841 11.464 1.00 86.75 84 LEU A C 1
ATOM 653 O O . LEU A 1 84 ? 7.734 11.363 12.491 1.00 86.75 84 LEU A O 1
ATOM 657 N N . ARG A 1 85 ? 6.036 11.492 11.031 1.00 86.88 85 ARG A N 1
ATOM 658 C CA . ARG A 1 85 ? 5.196 10.440 11.641 1.00 86.88 85 ARG A CA 1
ATOM 659 C C . ARG A 1 85 ? 5.425 9.066 10.998 1.00 86.88 85 ARG A C 1
ATOM 661 O O . ARG A 1 85 ? 4.862 8.078 11.461 1.00 86.88 85 ARG A O 1
ATOM 668 N N . VAL A 1 86 ? 6.231 9.000 9.939 1.00 83.75 86 VAL A N 1
ATOM 669 C CA . VAL A 1 86 ? 6.625 7.773 9.240 1.00 83.75 86 VAL A CA 1
ATOM 670 C C . VAL A 1 86 ? 8.081 7.457 9.585 1.00 83.75 86 VAL A C 1
ATOM 672 O O . VAL A 1 86 ? 8.925 8.348 9.661 1.00 83.75 86 VAL A O 1
ATOM 675 N N . SER A 1 87 ? 8.397 6.183 9.821 1.00 80.56 87 SER A N 1
ATOM 676 C CA . SER A 1 87 ? 9.772 5.764 10.112 1.00 80.56 87 SER A CA 1
ATOM 677 C C . SER A 1 87 ? 10.701 6.005 8.910 1.00 80.56 87 SER A C 1
ATOM 679 O O . SER A 1 87 ? 10.295 5.746 7.774 1.00 80.56 87 SER A O 1
ATOM 681 N N . PRO A 1 88 ? 11.954 6.447 9.128 1.00 80.12 88 PRO A N 1
ATOM 682 C CA . PRO A 1 88 ? 12.916 6.628 8.045 1.00 80.12 88 PRO A CA 1
ATOM 683 C C . PRO A 1 88 ? 13.291 5.290 7.392 1.00 80.12 88 PRO A C 1
ATOM 685 O O . PRO A 1 88 ? 13.314 4.243 8.042 1.00 80.12 88 PRO A O 1
ATOM 688 N N . ILE A 1 89 ? 13.640 5.335 6.105 1.00 80.69 89 ILE A N 1
ATOM 689 C CA . ILE A 1 89 ? 14.116 4.166 5.353 1.00 80.69 89 ILE A CA 1
ATOM 690 C C . ILE A 1 89 ? 15.486 3.715 5.888 1.00 80.69 89 ILE A C 1
ATOM 692 O O . ILE A 1 89 ? 16.413 4.523 5.995 1.00 80.69 89 ILE A O 1
ATOM 696 N N . SER A 1 90 ? 15.623 2.422 6.201 1.00 79.69 90 SER A N 1
ATOM 697 C CA . SER A 1 90 ? 16.880 1.834 6.680 1.00 79.69 90 SER A CA 1
ATOM 698 C C . SER A 1 90 ? 17.947 1.750 5.580 1.00 79.69 90 SER A C 1
ATOM 700 O O . SER A 1 90 ? 17.645 1.781 4.383 1.00 79.69 90 SER A O 1
ATOM 702 N N . ALA A 1 91 ? 19.213 1.609 5.985 1.00 82.25 91 ALA A N 1
ATOM 703 C CA . ALA A 1 91 ? 20.334 1.477 5.054 1.00 82.25 91 ALA A CA 1
ATOM 704 C C . ALA A 1 91 ? 20.166 0.277 4.101 1.00 82.25 91 ALA A C 1
ATOM 706 O O . ALA A 1 91 ? 20.373 0.428 2.898 1.00 82.25 91 ALA A O 1
ATOM 707 N N . ASP A 1 92 ? 19.707 -0.871 4.609 1.00 74.81 92 ASP A N 1
ATOM 708 C CA . ASP A 1 92 ? 19.514 -2.091 3.813 1.00 74.81 92 ASP A CA 1
ATOM 709 C C . ASP A 1 92 ? 18.418 -1.933 2.753 1.00 74.81 92 ASP A C 1
ATOM 711 O O . ASP A 1 92 ? 18.573 -2.386 1.617 1.00 74.81 92 ASP A O 1
ATOM 715 N N . LEU A 1 93 ? 17.327 -1.237 3.094 1.00 76.31 93 LEU A N 1
ATOM 716 C CA . LEU A 1 93 ? 16.240 -0.952 2.157 1.00 76.31 93 LEU A CA 1
ATOM 717 C C . LEU A 1 93 ? 16.663 0.062 1.093 1.00 76.31 93 LEU A C 1
ATOM 719 O O . LEU A 1 93 ? 16.334 -0.121 -0.079 1.00 76.31 93 LEU A O 1
ATOM 723 N N . ARG A 1 94 ? 17.460 1.075 1.459 1.00 81.75 94 ARG A N 1
ATOM 724 C CA . ARG A 1 94 ? 18.077 1.985 0.482 1.00 81.75 94 ARG A CA 1
ATOM 725 C C . ARG A 1 94 ? 19.039 1.233 -0.444 1.00 81.75 94 ARG A C 1
ATOM 727 O O . ARG A 1 94 ? 18.989 1.424 -1.653 1.00 81.75 94 ARG A O 1
ATOM 734 N N . ALA A 1 95 ? 19.856 0.325 0.089 1.00 79.00 95 ALA A N 1
ATOM 735 C CA . ALA A 1 95 ? 20.741 -0.515 -0.715 1.00 79.00 95 ALA A CA 1
ATOM 736 C C . ALA A 1 95 ? 19.964 -1.454 -1.659 1.00 79.00 95 ALA A C 1
ATOM 738 O O . ALA A 1 95 ? 20.377 -1.649 -2.801 1.00 79.00 95 ALA A O 1
ATOM 739 N N . ALA A 1 96 ? 18.831 -2.013 -1.220 1.00 76.12 96 ALA A N 1
ATOM 740 C CA . ALA A 1 96 ? 17.949 -2.818 -2.067 1.00 76.12 96 ALA A CA 1
ATOM 741 C C . ALA A 1 96 ? 17.297 -1.991 -3.188 1.00 76.12 96 ALA A C 1
ATOM 743 O O . ALA A 1 96 ? 17.319 -2.413 -4.344 1.00 76.12 96 ALA A O 1
ATOM 744 N N . MET A 1 97 ? 16.797 -0.793 -2.867 1.00 82.25 97 MET A N 1
ATOM 745 C CA . MET A 1 97 ? 16.245 0.148 -3.846 1.00 82.25 97 MET A CA 1
ATOM 746 C C . MET A 1 97 ? 17.296 0.555 -4.886 1.00 82.25 97 MET A C 1
ATOM 748 O O . MET A 1 97 ? 17.024 0.511 -6.083 1.00 82.25 97 MET A O 1
ATOM 752 N N . ASN A 1 98 ? 18.525 0.849 -4.451 1.00 87.06 98 ASN A N 1
ATOM 753 C CA . ASN A 1 98 ? 19.629 1.184 -5.349 1.00 87.06 98 ASN A CA 1
ATOM 754 C C . ASN A 1 98 ? 19.957 0.033 -6.312 1.00 87.06 98 ASN A C 1
ATOM 756 O O . ASN A 1 98 ? 20.139 0.290 -7.496 1.00 87.06 98 ASN A O 1
ATOM 760 N N . ARG A 1 99 ? 19.960 -1.234 -5.862 1.00 83.12 99 ARG A N 1
ATOM 761 C CA . ARG A 1 99 ? 20.143 -2.390 -6.769 1.00 83.12 99 ARG A CA 1
ATOM 762 C C . ARG A 1 99 ? 19.044 -2.473 -7.832 1.00 83.12 99 ARG A C 1
ATOM 764 O O . ARG A 1 99 ? 19.352 -2.736 -8.991 1.00 83.12 99 ARG A O 1
ATOM 771 N N . ALA A 1 100 ? 17.787 -2.220 -7.461 1.00 84.62 100 ALA A N 1
ATOM 772 C CA . ALA A 1 100 ? 16.681 -2.185 -8.415 1.00 84.62 100 ALA A CA 1
ATOM 773 C C . ALA A 1 100 ? 16.820 -1.021 -9.415 1.00 84.62 100 ALA A C 1
ATOM 775 O O . ALA A 1 100 ? 16.665 -1.233 -10.614 1.00 84.62 100 ALA A O 1
ATOM 776 N N . ILE A 1 101 ? 17.182 0.180 -8.949 1.00 89.19 101 ILE A N 1
ATOM 777 C CA . ILE A 1 101 ? 17.434 1.352 -9.804 1.00 89.19 101 ILE A CA 1
ATOM 778 C C . ILE A 1 101 ? 18.582 1.084 -10.786 1.00 89.19 101 ILE A C 1
ATOM 780 O O . ILE A 1 101 ? 18.418 1.319 -11.984 1.00 89.19 101 ILE A O 1
ATOM 784 N N . THR A 1 102 ? 19.714 0.550 -10.316 1.00 90.31 102 THR A N 1
ATOM 785 C CA . THR A 1 102 ? 20.846 0.166 -11.173 1.00 90.31 102 THR A CA 1
ATOM 786 C C . THR A 1 102 ? 20.405 -0.832 -12.236 1.00 90.31 102 THR A C 1
ATOM 788 O O . THR A 1 102 ? 20.615 -0.579 -13.420 1.00 90.31 102 THR A O 1
ATOM 791 N N . LYS A 1 103 ? 19.707 -1.908 -11.848 1.00 87.31 103 LYS A N 1
ATOM 792 C CA . LYS A 1 103 ? 19.269 -2.934 -12.801 1.00 87.31 103 LYS A CA 1
ATOM 793 C C . LYS A 1 103 ? 18.300 -2.388 -13.856 1.00 87.31 103 LYS A C 1
ATOM 795 O O . LYS A 1 103 ? 18.462 -2.654 -15.043 1.00 87.31 103 LYS A O 1
ATOM 800 N N . LEU A 1 104 ? 17.333 -1.569 -13.443 1.00 87.44 104 LEU A N 1
ATOM 801 C CA . LEU A 1 104 ? 16.426 -0.895 -14.374 1.00 87.44 104 LEU A CA 1
ATOM 802 C C . LEU A 1 104 ? 17.175 0.065 -15.303 1.00 87.44 104 LEU A C 1
ATOM 804 O O . LEU A 1 104 ? 16.825 0.156 -16.471 1.00 87.44 104 LEU A O 1
ATOM 808 N N . THR A 1 105 ? 18.219 0.742 -14.820 1.00 89.19 105 THR A N 1
ATOM 809 C CA . THR A 1 105 ? 19.071 1.605 -15.652 1.00 89.19 105 THR A CA 1
ATOM 810 C C . THR A 1 105 ? 19.789 0.786 -16.727 1.00 89.19 105 THR A C 1
ATOM 812 O O . THR A 1 105 ? 19.679 1.121 -17.904 1.00 89.19 105 THR A O 1
ATOM 815 N N . GLU A 1 106 ? 20.452 -0.313 -16.350 1.00 88.94 106 GLU A N 1
ATOM 816 C CA . GLU A 1 106 ? 21.148 -1.236 -17.268 1.00 88.94 106 GLU A CA 1
ATOM 817 C C . GLU A 1 106 ? 20.235 -1.823 -18.355 1.00 88.94 106 GLU A C 1
ATOM 819 O O . GLU A 1 106 ? 20.668 -2.024 -19.488 1.00 88.94 106 GLU A O 1
ATOM 824 N N . ASP A 1 107 ? 18.971 -2.102 -18.022 1.00 84.12 107 ASP A N 1
ATOM 825 C CA . ASP A 1 107 ? 18.003 -2.676 -18.961 1.00 84.12 107 ASP A CA 1
ATOM 826 C C . ASP A 1 107 ? 17.369 -1.639 -19.912 1.00 84.12 107 ASP A C 1
ATOM 828 O O . ASP A 1 107 ? 16.671 -2.030 -20.857 1.00 84.12 107 ASP A O 1
ATOM 832 N N . THR A 1 108 ? 17.600 -0.334 -19.703 1.00 80.38 108 THR A N 1
ATOM 833 C CA . THR A 1 108 ? 17.065 0.726 -20.576 1.00 80.38 108 THR A CA 1
ATOM 834 C C . THR A 1 108 ? 17.937 0.958 -21.808 1.00 80.38 108 THR A C 1
ATOM 836 O O . THR A 1 108 ? 19.150 1.110 -21.731 1.00 80.38 108 THR A O 1
ATOM 839 N N . ALA A 1 109 ? 17.299 1.054 -22.977 1.00 68.94 109 ALA A N 1
ATOM 840 C CA . ALA A 1 109 ? 17.984 1.349 -24.240 1.00 68.94 109 ALA A CA 1
ATOM 841 C C . ALA A 1 109 ? 18.247 2.856 -24.468 1.00 68.94 109 ALA A C 1
ATOM 843 O O . ALA A 1 109 ? 18.843 3.232 -25.474 1.00 68.94 109 ALA A O 1
ATOM 844 N N . SER A 1 110 ? 17.765 3.724 -23.572 1.00 73.44 110 SER A N 1
ATOM 845 C CA . SER A 1 110 ? 17.886 5.183 -23.660 1.00 73.44 110 SER A CA 1
ATOM 846 C C . SER A 1 110 ? 17.947 5.800 -22.266 1.00 73.44 110 SER A C 1
ATOM 848 O O . SER A 1 110 ? 17.168 5.435 -21.384 1.00 73.44 110 SER A O 1
ATOM 850 N N . THR A 1 111 ? 18.809 6.804 -22.104 1.00 74.50 111 THR A N 1
ATOM 851 C CA . THR 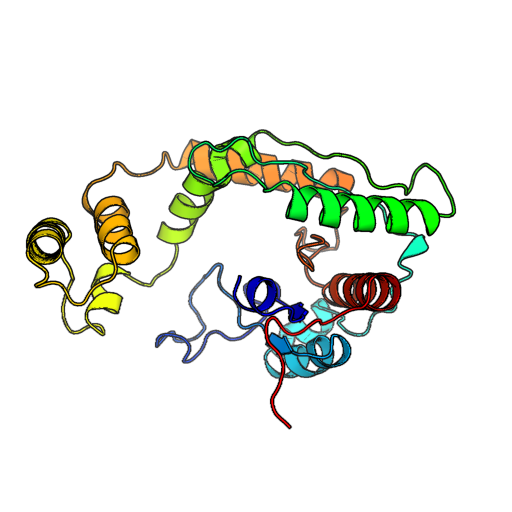A 1 111 ? 18.945 7.612 -20.881 1.00 74.50 111 THR A CA 1
ATOM 852 C C . THR A 1 111 ? 17.658 8.349 -20.500 1.00 74.50 111 THR A C 1
ATOM 854 O O . THR A 1 111 ? 17.474 8.705 -19.338 1.00 74.50 111 THR A O 1
ATOM 857 N N . GLU A 1 112 ? 16.724 8.543 -21.436 1.00 73.25 112 GLU A N 1
ATOM 858 C CA . GLU A 1 112 ? 15.417 9.134 -21.139 1.00 73.25 112 GLU A CA 1
ATOM 859 C C . GLU A 1 112 ? 14.524 8.226 -20.282 1.00 73.25 112 GLU A C 1
ATOM 861 O O . GLU A 1 112 ? 13.720 8.748 -19.502 1.00 73.25 112 GLU A O 1
ATOM 866 N N . ASN A 1 113 ? 14.687 6.902 -20.396 1.00 75.81 113 ASN A N 1
ATOM 867 C CA . ASN A 1 113 ? 13.904 5.891 -19.675 1.00 75.81 113 ASN A CA 1
ATOM 868 C C . ASN A 1 113 ? 14.536 5.466 -18.340 1.00 75.81 113 ASN A C 1
ATOM 870 O O . ASN A 1 113 ? 13.863 4.813 -17.539 1.00 75.81 113 ASN A O 1
ATOM 874 N N . ALA A 1 114 ? 15.796 5.841 -18.091 1.00 83.44 114 ALA A N 1
ATOM 875 C CA . ALA A 1 114 ? 16.478 5.571 -16.830 1.00 83.44 114 ALA A CA 1
ATOM 876 C C . ALA A 1 114 ? 15.645 6.081 -15.629 1.00 83.44 114 ALA A C 1
ATOM 878 O O . ALA A 1 114 ? 15.006 7.136 -15.747 1.00 83.44 114 ALA A O 1
ATOM 879 N N . PRO A 1 115 ? 15.627 5.368 -14.484 1.00 88.00 115 PRO A N 1
ATOM 880 C CA . PRO A 1 115 ? 14.858 5.775 -13.313 1.00 88.00 115 PRO A CA 1
ATOM 881 C C . PRO A 1 115 ? 15.225 7.171 -12.809 1.00 88.00 115 PRO A C 1
ATOM 883 O O . PRO A 1 115 ? 16.399 7.488 -12.629 1.00 88.00 115 PRO A O 1
ATOM 886 N N . LYS A 1 116 ? 14.208 7.995 -12.544 1.00 87.94 116 LYS A N 1
ATOM 887 C CA . LYS A 1 116 ? 14.371 9.381 -12.082 1.00 87.94 116 LYS A CA 1
ATOM 888 C C . LYS A 1 116 ? 13.818 9.563 -10.668 1.00 87.94 116 LYS A C 1
ATOM 890 O O . LYS A 1 116 ? 12.752 9.017 -10.369 1.00 87.94 116 LYS A O 1
ATOM 895 N N . PRO A 1 117 ? 14.482 10.345 -9.802 1.00 90.12 117 PRO A N 1
ATOM 896 C CA . PRO A 1 117 ? 13.892 10.729 -8.532 1.00 90.12 117 PRO A CA 1
ATOM 897 C C . PRO A 1 117 ? 12.637 11.575 -8.789 1.00 90.12 117 PRO A C 1
ATOM 899 O O . PRO A 1 117 ? 12.615 12.432 -9.674 1.00 90.12 117 PRO A O 1
ATOM 902 N N . TYR A 1 118 ? 11.590 11.326 -8.012 1.00 86.69 118 TYR A N 1
ATOM 903 C CA . TYR A 1 118 ? 10.333 12.062 -8.031 1.00 86.69 118 TYR A CA 1
ATOM 904 C C . TYR A 1 118 ? 10.025 12.592 -6.629 1.00 86.69 118 TYR A C 1
ATOM 906 O O . TYR A 1 118 ? 10.319 11.947 -5.621 1.00 86.69 118 TYR A O 1
ATOM 914 N N . TYR A 1 119 ? 9.439 13.783 -6.565 1.00 89.44 119 TYR A N 1
ATOM 915 C CA . TYR A 1 119 ? 9.081 14.437 -5.316 1.00 89.44 119 TYR A CA 1
ATOM 916 C C . TYR A 1 119 ? 7.850 15.316 -5.513 1.00 89.44 119 TYR A C 1
ATOM 918 O O . TYR A 1 119 ? 7.782 16.104 -6.450 1.00 89.44 119 TYR A O 1
ATOM 926 N N . HIS A 1 120 ? 6.929 15.225 -4.560 1.00 89.69 120 HIS A N 1
ATOM 927 C CA . HIS A 1 120 ? 5.798 16.122 -4.399 1.00 89.69 120 HIS A CA 1
ATOM 928 C C . HIS A 1 120 ? 5.584 16.370 -2.900 1.00 89.69 120 HIS A C 1
ATOM 930 O O . HIS A 1 120 ? 5.781 15.469 -2.080 1.00 89.69 120 HIS A O 1
ATOM 936 N N . SER A 1 121 ? 5.152 17.577 -2.526 1.00 91.44 121 SER A N 1
ATOM 937 C CA . SER A 1 121 ? 4.990 17.996 -1.121 1.00 91.44 121 SER A CA 1
ATOM 938 C C . SER A 1 121 ? 4.030 17.104 -0.322 1.00 91.44 121 SER A C 1
ATOM 940 O O . SER A 1 121 ? 4.189 16.945 0.887 1.00 91.44 121 SER A O 1
ATOM 942 N N . GLY A 1 122 ? 3.077 16.450 -0.996 1.00 90.75 122 GLY A N 1
ATOM 943 C CA . GLY A 1 122 ? 2.171 15.460 -0.406 1.00 90.75 122 GLY A CA 1
ATOM 944 C C . GLY A 1 122 ? 2.879 14.299 0.312 1.00 90.75 122 GLY A C 1
ATOM 945 O O . GLY A 1 122 ? 2.351 13.798 1.307 1.00 90.75 122 GLY A O 1
ATOM 946 N N . PHE A 1 123 ? 4.101 13.922 -0.093 1.00 89.94 123 PHE A N 1
ATOM 947 C CA . PHE A 1 123 ? 4.886 12.891 0.608 1.00 89.94 123 PHE A CA 1
ATOM 948 C C . PHE A 1 123 ? 5.359 13.314 2.010 1.00 89.94 123 PHE A C 1
ATOM 950 O O . PHE A 1 123 ? 5.744 12.469 2.816 1.00 89.94 123 PHE A O 1
ATOM 957 N N . ASN A 1 124 ? 5.278 14.602 2.347 1.00 92.31 124 ASN A N 1
ATOM 958 C CA . ASN A 1 124 ? 5.613 15.119 3.677 1.00 92.31 124 ASN A CA 1
ATOM 959 C C . ASN A 1 124 ? 4.413 15.018 4.647 1.00 92.31 124 ASN A C 1
ATOM 961 O O . ASN A 1 124 ? 4.519 15.326 5.837 1.00 92.31 124 ASN A O 1
ATOM 965 N N . HIS A 1 125 ? 3.255 14.585 4.134 1.00 93.38 125 HIS A N 1
ATOM 966 C CA . HIS A 1 125 ? 1.973 14.543 4.835 1.00 93.38 125 HIS A CA 1
ATOM 967 C C . HIS A 1 125 ? 1.256 13.185 4.723 1.00 93.38 125 HIS A C 1
ATOM 969 O O . HIS A 1 125 ? 0.076 13.089 5.069 1.00 93.38 125 HIS A O 1
ATOM 975 N N . MET A 1 126 ? 1.950 12.136 4.261 1.00 90.19 126 MET A N 1
ATOM 976 C CA . MET A 1 126 ? 1.392 10.804 3.986 1.00 90.19 126 MET A CA 1
ATOM 977 C C . MET A 1 126 ? 0.539 10.247 5.127 1.00 90.19 126 MET A C 1
ATOM 979 O O . MET A 1 126 ? -0.556 9.751 4.872 1.00 90.19 126 MET A O 1
ATOM 983 N N . PHE A 1 127 ? 1.003 10.347 6.378 1.00 89.88 127 PHE A N 1
ATOM 984 C CA . PHE A 1 127 ? 0.269 9.792 7.519 1.00 89.88 127 PHE A CA 1
ATOM 985 C C . PHE A 1 127 ? -1.051 10.537 7.764 1.00 89.88 127 PHE A C 1
ATOM 987 O O . PHE A 1 127 ? -2.074 9.926 8.063 1.00 89.88 127 PHE A O 1
ATOM 994 N N . VAL A 1 128 ? -1.048 11.862 7.596 1.00 91.88 128 VAL A N 1
ATOM 995 C CA . VAL A 1 128 ? -2.230 12.711 7.817 1.00 91.88 128 VAL A CA 1
ATOM 996 C C . VAL A 1 128 ? -3.235 12.567 6.676 1.00 91.88 128 VAL A C 1
ATOM 998 O O . VAL A 1 128 ? -4.437 12.524 6.933 1.00 91.88 128 VAL A O 1
ATOM 1001 N N . LEU A 1 129 ? -2.759 12.446 5.434 1.00 92.56 129 LEU A N 1
ATOM 1002 C CA . LEU A 1 129 ? -3.610 12.165 4.277 1.00 92.56 129 LEU A CA 1
ATOM 1003 C C . LEU A 1 129 ? -4.241 10.772 4.387 1.00 92.56 129 LEU A C 1
ATOM 1005 O O . LEU A 1 129 ? -5.449 10.644 4.210 1.00 92.56 129 LEU A O 1
ATOM 1009 N N . TRP A 1 130 ? -3.468 9.748 4.769 1.00 90.56 130 TRP A N 1
ATOM 1010 C CA . TRP A 1 130 ? -4.011 8.421 5.078 1.00 90.56 130 TRP A CA 1
ATOM 1011 C C . TRP A 1 130 ? -5.076 8.495 6.178 1.00 90.56 130 TRP A C 1
ATOM 1013 O O . TRP A 1 130 ? -6.183 8.001 5.979 1.00 90.56 130 TRP A O 1
ATOM 1023 N N . ARG A 1 131 ? -4.788 9.177 7.295 1.00 90.06 131 ARG A N 1
ATOM 1024 C CA . ARG A 1 131 ? -5.750 9.359 8.391 1.00 90.06 131 ARG A CA 1
ATOM 1025 C C . ARG A 1 131 ? -7.056 10.003 7.917 1.00 90.06 131 ARG A C 1
ATOM 1027 O O . ARG A 1 131 ? -8.120 9.545 8.310 1.00 90.06 131 ARG A O 1
ATOM 1034 N N . TYR A 1 132 ? -6.980 11.036 7.077 1.00 92.75 132 TYR A N 1
ATOM 1035 C CA . TYR A 1 132 ? -8.156 11.700 6.507 1.00 92.75 132 TYR A CA 1
ATOM 1036 C C . TYR A 1 132 ? -8.991 10.761 5.623 1.00 92.75 132 TYR A C 1
ATOM 1038 O O . TYR A 1 132 ? -10.206 10.666 5.789 1.00 92.75 132 TYR A O 1
ATOM 1046 N N . TRP A 1 133 ? -8.359 10.022 4.709 1.00 91.12 133 TRP A N 1
ATOM 1047 C CA . TRP A 1 133 ? -9.094 9.101 3.838 1.00 91.12 133 TRP A CA 1
ATOM 1048 C C . TRP A 1 133 ? -9.671 7.903 4.600 1.00 91.12 133 TRP A C 1
ATOM 1050 O O . TRP A 1 133 ? -10.771 7.464 4.281 1.00 91.12 133 TRP A O 1
ATOM 1060 N N . MET A 1 134 ? -9.030 7.461 5.686 1.00 88.31 134 MET A N 1
ATOM 1061 C CA . MET A 1 134 ? -9.597 6.454 6.589 1.00 88.31 134 MET A CA 1
ATOM 1062 C C . MET A 1 134 ? -10.900 6.895 7.278 1.00 88.31 134 MET A C 1
ATOM 1064 O O . MET A 1 134 ? -11.670 6.024 7.667 1.00 88.31 134 MET A O 1
ATOM 1068 N N . THR A 1 135 ? -11.200 8.198 7.414 1.00 89.06 135 THR A N 1
ATOM 1069 C CA . THR A 1 135 ? -12.505 8.648 7.956 1.00 89.06 135 THR A CA 1
ATOM 1070 C C . THR A 1 135 ? -13.649 8.569 6.941 1.00 89.06 135 THR A C 1
ATOM 1072 O O . THR A 1 135 ? -14.763 8.973 7.261 1.00 89.06 135 THR A O 1
ATOM 1075 N N . HIS A 1 136 ? -13.372 8.126 5.711 1.00 89.25 136 HIS A N 1
ATOM 1076 C CA . HIS A 1 136 ? -14.372 7.904 4.663 1.00 89.25 136 HIS A CA 1
ATOM 1077 C C . HIS A 1 136 ? -14.756 6.423 4.519 1.00 89.25 136 HIS A C 1
ATOM 1079 O O . HIS A 1 136 ? -15.665 6.109 3.757 1.00 89.25 136 HIS A O 1
ATOM 1085 N N . GLU A 1 137 ? -14.090 5.521 5.248 1.00 88.94 137 GLU A N 1
ATOM 1086 C CA . GLU A 1 137 ? -14.535 4.136 5.398 1.00 88.94 137 GLU A CA 1
ATOM 1087 C C . GLU A 1 137 ? -15.765 4.073 6.314 1.00 88.94 137 GLU A C 1
ATOM 1089 O O . GLU A 1 137 ? -15.834 4.776 7.321 1.00 88.94 137 GLU A O 1
ATOM 1094 N N . GLU A 1 138 ? -16.718 3.191 6.003 1.00 84.94 138 GLU A N 1
ATOM 1095 C CA . GLU A 1 138 ? -17.930 3.001 6.821 1.00 84.94 138 GLU A CA 1
ATOM 1096 C C . GLU A 1 138 ? -17.649 2.276 8.156 1.00 84.94 138 GLU A C 1
ATOM 1098 O O . GLU A 1 138 ? -18.465 2.308 9.076 1.00 84.94 138 GLU A O 1
ATOM 1103 N N . ASP A 1 139 ? -16.482 1.638 8.286 1.00 85.12 139 ASP A N 1
ATOM 1104 C CA . ASP A 1 139 ? -16.092 0.852 9.456 1.00 85.12 139 ASP A CA 1
ATOM 1105 C C . ASP A 1 139 ? -15.650 1.710 10.652 1.00 85.12 139 ASP A C 1
ATOM 1107 O O . ASP A 1 139 ? -14.566 2.303 10.670 1.00 85.12 139 ASP A O 1
ATOM 1111 N N . VAL A 1 140 ? -16.424 1.670 11.739 1.00 88.12 140 VAL A N 1
ATOM 1112 C CA . VAL A 1 140 ? -16.033 2.288 13.011 1.00 88.12 140 VAL A CA 1
ATOM 1113 C C . VAL A 1 140 ? -15.027 1.388 13.739 1.00 88.12 140 VAL A C 1
ATOM 1115 O O . VAL A 1 140 ? -15.391 0.446 14.442 1.00 88.12 140 VAL A O 1
ATOM 1118 N N . PHE A 1 141 ? -13.732 1.701 13.623 1.00 90.62 141 PHE A N 1
ATOM 1119 C CA . PHE A 1 141 ? -12.633 0.922 14.225 1.00 90.62 141 PHE A CA 1
ATOM 1120 C C . PHE A 1 141 ? -12.833 0.600 15.721 1.00 90.62 141 PHE A C 1
ATOM 1122 O O . PHE A 1 141 ? -12.530 -0.502 16.184 1.00 90.62 141 PHE A O 1
ATOM 1129 N N . ALA A 1 142 ? -13.389 1.545 16.483 1.00 93.00 142 ALA A N 1
ATOM 1130 C CA . ALA A 1 142 ? -13.669 1.363 17.903 1.00 93.00 142 ALA A CA 1
ATOM 1131 C C . ALA A 1 142 ? -14.762 0.313 18.195 1.00 93.00 142 ALA A C 1
ATOM 1133 O O . ALA A 1 142 ? -14.779 -0.250 19.289 1.00 93.00 142 ALA A O 1
ATOM 1134 N N . GLU A 1 143 ? -15.659 0.041 17.249 1.00 93.00 143 GLU A N 1
ATOM 1135 C CA . GLU A 1 143 ? -16.693 -0.995 17.355 1.00 93.00 143 GLU A CA 1
ATOM 1136 C C . GLU A 1 143 ? -16.147 -2.347 16.895 1.00 93.00 143 GLU A C 1
ATOM 1138 O O . GLU A 1 143 ? -16.303 -3.341 17.617 1.00 93.00 143 GLU A O 1
ATOM 1143 N N . LEU A 1 144 ? -15.375 -2.357 15.798 1.00 90.25 144 LEU A N 1
ATOM 1144 C CA . LEU A 1 144 ? -14.656 -3.536 15.304 1.00 90.25 144 LEU A CA 1
ATOM 1145 C C . LEU A 1 144 ? -13.770 -4.175 16.383 1.00 90.25 144 LEU A C 1
ATOM 1147 O O . LEU A 1 144 ? -13.798 -5.394 16.546 1.00 90.25 144 LEU A O 1
ATOM 1151 N N . LEU A 1 145 ? -13.053 -3.373 17.185 1.00 91.69 145 LEU A N 1
ATOM 1152 C CA . LEU A 1 145 ? -12.255 -3.873 18.319 1.00 91.69 145 LEU A CA 1
ATOM 1153 C C . LEU A 1 145 ? -13.071 -4.684 19.342 1.00 91.69 145 LEU A C 1
ATOM 1155 O O . LEU A 1 145 ? -12.518 -5.543 20.021 1.00 91.69 145 LEU A O 1
ATOM 1159 N N . THR A 1 146 ? -14.379 -4.441 19.444 1.00 92.06 146 THR A N 1
ATOM 1160 C CA . THR A 1 146 ? -15.289 -5.164 20.351 1.00 92.06 146 THR A CA 1
ATOM 1161 C C . THR A 1 146 ? -16.068 -6.290 19.660 1.00 92.06 146 THR A C 1
ATOM 1163 O O . THR A 1 146 ? -16.990 -6.854 20.253 1.00 92.06 146 THR A O 1
ATOM 1166 N N . ASN A 1 147 ? -15.731 -6.617 18.406 1.00 89.12 147 ASN A N 1
ATOM 1167 C CA . ASN A 1 147 ? -16.529 -7.461 17.510 1.00 89.12 147 ASN A CA 1
ATOM 1168 C C . ASN A 1 147 ? -17.971 -6.941 17.331 1.00 89.12 147 ASN A C 1
ATOM 1170 O O . ASN A 1 147 ? -18.921 -7.726 17.346 1.00 89.12 147 ASN A O 1
ATOM 1174 N N . ASN A 1 148 ? -18.135 -5.617 17.213 1.00 88.44 148 ASN A N 1
ATOM 1175 C CA . ASN A 1 148 ? -19.421 -4.919 17.066 1.00 88.44 148 ASN A CA 1
ATOM 1176 C C . ASN A 1 148 ? -20.430 -5.190 18.205 1.00 88.44 148 ASN A C 1
ATOM 1178 O O . ASN A 1 148 ? -21.641 -5.115 18.009 1.00 88.44 148 ASN A O 1
ATOM 1182 N N . LYS A 1 149 ? -19.937 -5.497 19.416 1.00 92.31 149 LYS A N 1
ATOM 1183 C CA . LYS A 1 149 ? -20.760 -5.680 20.632 1.00 92.31 149 LYS A CA 1
ATOM 1184 C C . LYS A 1 149 ? -20.819 -4.433 21.526 1.00 92.31 149 LYS A C 1
ATOM 1186 O O . LYS A 1 149 ? -21.433 -4.465 22.589 1.00 92.31 149 LYS A O 1
ATOM 1191 N N . GLY A 1 150 ? -20.158 -3.352 21.126 1.00 93.12 150 GLY A N 1
ATOM 1192 C CA . GLY A 1 150 ? -20.100 -2.078 21.832 1.00 93.12 150 GLY A CA 1
ATOM 1193 C C . GLY A 1 150 ? -19.087 -1.148 21.169 1.00 93.12 150 GLY A C 1
ATOM 1194 O O . GLY A 1 150 ? -18.800 -1.282 19.986 1.00 93.12 150 GLY A O 1
ATOM 1195 N N . THR A 1 151 ? -18.504 -0.226 21.937 1.00 95.19 151 THR A N 1
ATOM 1196 C CA . THR A 1 151 ? -17.469 0.690 21.434 1.00 95.19 151 THR A CA 1
ATOM 1197 C C . THR A 1 151 ? -16.312 0.768 22.426 1.00 95.19 151 THR A C 1
ATOM 1199 O O . THR A 1 151 ? -16.497 1.208 23.565 1.00 95.19 151 THR A O 1
ATOM 1202 N N . ALA A 1 152 ? -15.106 0.389 22.003 1.00 95.50 152 ALA A N 1
ATOM 1203 C CA . ALA A 1 152 ? -13.885 0.583 22.776 1.00 95.50 152 ALA A CA 1
ATOM 1204 C C . ALA A 1 152 ? -13.618 2.086 22.979 1.00 95.50 152 ALA A C 1
ATOM 1206 O O . ALA A 1 152 ? -13.884 2.907 22.098 1.00 95.50 152 ALA A O 1
ATOM 1207 N N . LYS A 1 153 ? -13.110 2.474 24.154 1.00 96.62 153 LYS A N 1
ATOM 1208 C CA . LYS A 1 153 ? -12.875 3.883 24.508 1.00 96.62 153 LYS A CA 1
ATOM 1209 C C . LYS A 1 153 ? -11.438 4.090 24.959 1.00 96.62 153 LYS A C 1
ATOM 1211 O O . LYS A 1 153 ? -10.998 3.413 25.888 1.00 96.62 153 LYS A O 1
ATOM 1216 N N . PHE A 1 154 ? -10.739 5.051 24.352 1.00 96.25 154 PHE A N 1
ATOM 1217 C CA . PHE A 1 154 ? -9.328 5.332 24.648 1.00 96.25 154 PHE A CA 1
ATOM 1218 C C . PHE A 1 154 ? -9.074 5.500 26.155 1.00 96.25 154 PHE A C 1
ATOM 1220 O O . PHE A 1 154 ? -8.235 4.809 26.729 1.00 96.25 154 PHE A O 1
ATOM 1227 N N . TYR A 1 155 ? -9.878 6.338 26.816 1.00 95.56 155 TYR A N 1
ATOM 1228 C CA . TYR A 1 155 ? -9.751 6.646 28.244 1.00 95.56 155 TYR A CA 1
ATOM 1229 C C . TYR A 1 155 ? -10.012 5.452 29.183 1.00 95.56 155 TYR A C 1
ATOM 1231 O O . TYR A 1 155 ? -9.673 5.529 30.360 1.00 95.56 155 TYR A O 1
ATOM 1239 N N . LYS A 1 156 ? -10.598 4.348 28.692 1.00 95.94 156 LYS A N 1
ATOM 1240 C CA . LYS A 1 156 ? -10.738 3.090 29.448 1.00 95.94 156 LYS A CA 1
ATOM 1241 C C . LYS A 1 156 ? -9.581 2.133 29.176 1.00 95.94 156 LYS A C 1
ATOM 1243 O O . LYS A 1 156 ? -9.086 1.495 30.099 1.00 95.94 156 LYS A O 1
ATOM 1248 N N . GLU A 1 157 ? -9.151 2.030 27.922 1.00 96.88 157 GLU A N 1
ATOM 1249 C CA . GLU A 1 157 ? -8.163 1.032 27.500 1.00 96.88 157 GLU A CA 1
ATOM 1250 C C . GLU A 1 157 ? -6.716 1.459 27.743 1.00 96.88 157 GLU A C 1
ATOM 1252 O O . GLU A 1 157 ? -5.879 0.615 28.060 1.00 96.88 157 GLU A O 1
ATOM 1257 N N . PHE A 1 158 ? -6.414 2.757 27.695 1.00 96.62 158 PHE A N 1
ATOM 1258 C CA . PHE A 1 158 ? -5.068 3.249 27.980 1.00 96.62 158 PHE A CA 1
ATOM 1259 C C . PHE A 1 158 ? -4.630 2.998 29.440 1.00 96.62 158 PHE A C 1
ATOM 1261 O O . PHE A 1 158 ? -3.579 2.377 29.622 1.00 96.62 158 PHE A O 1
ATOM 1268 N N . PRO A 1 159 ? -5.421 3.329 30.489 1.00 97.12 159 PRO A N 1
ATOM 1269 C CA . PRO A 1 159 ? -5.067 2.974 31.867 1.00 97.12 159 PRO A CA 1
ATOM 1270 C C . PRO A 1 159 ? -4.969 1.461 32.082 1.00 97.12 159 PRO A C 1
ATOM 1272 O O . PRO A 1 159 ? -4.002 0.988 32.676 1.00 97.12 159 PRO A O 1
ATOM 1275 N N . LYS A 1 160 ? -5.913 0.681 31.532 1.00 96.81 160 LYS A N 1
ATOM 1276 C CA . LYS A 1 160 ? -5.838 -0.787 31.564 1.00 96.81 160 LYS A CA 1
ATOM 1277 C C . LYS A 1 160 ? -4.528 -1.297 30.963 1.00 96.81 160 LYS A C 1
ATOM 1279 O O . LYS A 1 160 ? -3.950 -2.228 31.511 1.00 96.81 160 LYS A O 1
ATOM 1284 N N . LYS A 1 161 ? -4.035 -0.711 29.865 1.00 96.06 161 LYS A N 1
ATOM 1285 C CA . LYS A 1 161 ? -2.794 -1.169 29.226 1.00 96.06 161 LYS A CA 1
ATOM 1286 C C . LYS A 1 161 ? -1.559 -0.915 30.077 1.00 96.06 161 LYS A C 1
ATOM 1288 O O . LYS A 1 161 ? -0.712 -1.799 30.152 1.00 96.06 161 LYS A O 1
ATOM 1293 N N . LEU A 1 162 ? -1.492 0.232 30.756 1.00 94.81 162 LEU A N 1
ATOM 1294 C CA . LEU A 1 162 ? -0.427 0.527 31.723 1.00 94.81 162 LEU A CA 1
ATOM 1295 C C . LEU A 1 162 ? -0.439 -0.445 32.916 1.00 94.81 162 LEU A C 1
ATOM 1297 O O . LEU A 1 162 ? 0.615 -0.761 33.455 1.00 94.81 162 LEU A O 1
ATOM 1301 N N . LEU A 1 163 ? -1.616 -0.959 33.285 1.00 96.31 163 LEU A N 1
ATOM 1302 C CA . LEU A 1 163 ? -1.803 -1.967 34.336 1.00 96.31 163 LEU A CA 1
ATOM 1303 C C . LEU A 1 163 ? -1.698 -3.425 33.837 1.00 96.31 163 LEU A C 1
ATOM 1305 O O . LEU A 1 163 ? -1.925 -4.348 34.611 1.00 96.31 163 LEU A O 1
ATOM 1309 N N . GLY A 1 164 ? -1.404 -3.661 32.551 1.00 94.06 164 GLY A N 1
ATOM 1310 C CA . GLY A 1 164 ? -1.368 -5.010 31.962 1.00 94.06 164 GLY A CA 1
ATOM 1311 C C . GLY A 1 164 ? -2.741 -5.682 31.772 1.00 94.06 164 GLY A C 1
ATOM 1312 O O . GLY A 1 164 ? -2.800 -6.847 31.399 1.00 94.06 164 GLY A O 1
ATOM 1313 N N . MET A 1 165 ? -3.839 -4.951 31.982 1.00 95.56 165 MET A N 1
ATOM 1314 C CA . MET A 1 165 ? 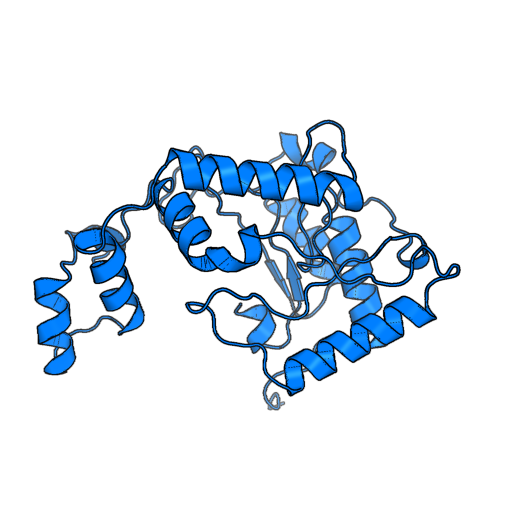-5.234 -5.424 31.972 1.00 95.56 165 MET A CA 1
ATOM 1315 C C . MET A 1 165 ? -5.988 -5.165 30.651 1.00 95.56 165 MET A C 1
ATOM 1317 O O . MET A 1 165 ? -7.208 -5.321 30.608 1.00 95.56 165 MET A O 1
ATOM 1321 N N . SER A 1 166 ? -5.320 -4.676 29.598 1.00 93.62 166 SER A N 1
ATOM 1322 C CA . SER A 1 166 ? -5.947 -4.482 28.278 1.00 93.62 166 SER A CA 1
ATOM 1323 C C . SER A 1 166 ? -5.449 -5.522 27.284 1.00 93.62 166 SER A C 1
ATOM 1325 O O . SER A 1 166 ? -4.252 -5.562 26.959 1.00 93.62 166 SER A O 1
ATOM 1327 N N . ASP A 1 167 ? -6.402 -6.294 26.761 1.00 92.75 167 ASP A N 1
ATOM 1328 C CA . ASP A 1 167 ? -6.217 -7.284 25.696 1.00 92.75 167 ASP A CA 1
ATOM 1329 C C . ASP A 1 167 ? -5.805 -6.637 24.360 1.00 92.75 167 ASP A C 1
ATOM 1331 O O . ASP A 1 167 ? -5.245 -7.292 23.482 1.00 92.75 167 ASP A O 1
ATOM 1335 N N . TYR A 1 168 ? -6.037 -5.329 24.195 1.00 94.31 168 TYR A N 1
ATOM 1336 C CA . TYR A 1 168 ? -5.700 -4.612 22.969 1.00 94.31 168 TYR A CA 1
ATOM 1337 C C . TYR A 1 168 ? -4.203 -4.304 22.860 1.00 94.31 168 TYR A C 1
ATOM 1339 O O . TYR A 1 168 ? -3.495 -4.069 23.844 1.00 94.31 168 TYR A O 1
ATOM 1347 N N . THR A 1 169 ? -3.694 -4.274 21.631 1.00 94.19 169 THR A N 1
ATOM 1348 C CA . THR A 1 169 ? -2.307 -3.886 21.347 1.00 94.19 169 THR A CA 1
ATOM 1349 C C . THR A 1 169 ? -2.117 -2.375 21.529 1.00 94.19 169 THR A C 1
ATOM 1351 O O . THR A 1 169 ? -3.063 -1.596 21.400 1.00 94.19 169 THR A O 1
ATOM 1354 N N . LEU A 1 170 ? -0.885 -1.928 21.805 1.00 92.31 170 LEU A N 1
ATOM 1355 C CA . LEU A 1 170 ? -0.604 -0.491 21.923 1.00 92.31 170 LEU A CA 1
ATOM 1356 C C . LEU A 1 170 ? -0.979 0.293 20.642 1.00 92.31 170 LEU A C 1
ATOM 1358 O O . LEU A 1 170 ? -1.638 1.321 20.786 1.00 92.31 170 LEU A O 1
ATOM 1362 N N . PRO A 1 171 ? -0.691 -0.179 19.407 1.00 91.00 171 PRO A N 1
ATOM 1363 C CA . PRO A 1 171 ? -1.159 0.487 18.188 1.00 91.00 171 PRO A CA 1
ATOM 1364 C C . PRO A 1 171 ? -2.684 0.629 18.093 1.00 91.00 171 PRO A C 1
ATOM 1366 O O . PRO A 1 171 ? -3.161 1.675 17.663 1.00 91.00 171 PRO A O 1
ATOM 1369 N N . ALA A 1 172 ? -3.461 -0.365 18.541 1.00 93.44 172 ALA A N 1
ATOM 1370 C CA . ALA A 1 172 ? -4.922 -0.259 18.568 1.00 93.44 172 ALA A CA 1
ATOM 1371 C C . ALA A 1 172 ? -5.398 0.839 19.537 1.00 93.44 172 ALA A C 1
ATOM 1373 O O . ALA A 1 172 ? -6.292 1.615 19.210 1.00 93.44 172 ALA A O 1
ATOM 1374 N N . ILE A 1 173 ? -4.758 0.963 20.702 1.00 95.50 173 ILE A N 1
ATOM 1375 C CA . ILE A 1 173 ? -5.070 2.013 21.683 1.00 95.50 173 ILE A CA 1
ATOM 1376 C C . ILE A 1 173 ? -4.634 3.397 21.179 1.00 95.50 173 ILE A C 1
ATOM 1378 O O . ILE A 1 173 ? -5.355 4.372 21.379 1.00 95.50 173 ILE A O 1
ATOM 1382 N N . LEU A 1 174 ? -3.505 3.496 20.473 1.00 92.31 174 LEU A N 1
ATOM 1383 C CA . LEU A 1 174 ? -3.082 4.740 19.819 1.00 92.31 174 LEU A CA 1
ATOM 1384 C C . LEU A 1 174 ? -4.023 5.141 18.671 1.00 92.31 174 LEU A C 1
ATOM 1386 O O . LEU A 1 174 ? -4.282 6.327 18.499 1.00 92.31 174 LEU A O 1
ATOM 1390 N N . LYS A 1 175 ? -4.613 4.185 17.944 1.00 90.88 175 LYS A N 1
ATOM 1391 C CA . LYS A 1 175 ? -5.671 4.483 16.966 1.00 90.88 175 LYS A CA 1
ATOM 1392 C C . LYS A 1 175 ? -6.967 4.952 17.642 1.00 90.88 175 LYS A C 1
ATOM 1394 O O . LYS A 1 175 ? -7.603 5.870 17.142 1.00 90.88 175 LYS A O 1
ATOM 1399 N N . LEU A 1 176 ? -7.316 4.419 18.819 1.00 94.56 176 LEU A N 1
ATOM 1400 C CA . LEU A 1 176 ? -8.423 4.960 19.626 1.00 94.56 176 LEU A CA 1
ATOM 1401 C C . LEU A 1 176 ? -8.158 6.399 20.107 1.00 94.56 176 LEU A C 1
ATOM 1403 O O . LEU A 1 176 ? -9.100 7.181 20.175 1.00 94.56 176 LEU A O 1
ATOM 1407 N N . LEU A 1 177 ? -6.911 6.758 20.442 1.00 93.81 177 LEU A N 1
ATOM 1408 C CA . LEU A 1 177 ? -6.529 8.146 20.749 1.00 93.81 177 LEU A CA 1
ATOM 1409 C C . LEU A 1 177 ? -6.728 9.052 19.524 1.00 93.81 177 LEU A C 1
ATOM 1411 O O . LEU A 1 177 ? -7.319 10.126 19.633 1.00 93.81 177 LEU A O 1
ATOM 1415 N N . ASP A 1 178 ? -6.245 8.599 18.367 1.00 89.38 178 ASP A N 1
ATOM 1416 C CA . ASP A 1 178 ? -6.333 9.309 17.091 1.00 89.38 178 ASP A CA 1
ATOM 1417 C C . ASP A 1 178 ? -7.788 9.570 16.664 1.00 89.38 178 ASP A C 1
ATOM 1419 O O . ASP A 1 178 ? -8.116 10.693 16.291 1.00 89.38 178 ASP A O 1
ATOM 1423 N N . ASP A 1 179 ? -8.673 8.578 16.822 1.00 88.19 179 ASP A N 1
ATOM 1424 C CA . ASP A 1 179 ? -10.093 8.675 16.447 1.00 88.19 179 ASP A CA 1
ATOM 1425 C C . ASP A 1 179 ? -10.970 9.439 17.453 1.00 88.19 179 ASP A C 1
ATOM 1427 O O . ASP A 1 179 ? -12.001 9.988 17.071 1.00 88.19 179 ASP A O 1
ATOM 1431 N N . GLN A 1 180 ? -10.630 9.424 18.749 1.00 92.38 180 GLN A N 1
ATOM 1432 C CA . GLN A 1 180 ? -11.530 9.905 19.815 1.00 92.38 180 GLN A CA 1
ATOM 1433 C C . GLN A 1 180 ? -11.058 11.181 20.520 1.00 92.38 180 GLN A C 1
ATOM 1435 O O . GLN A 1 180 ? -11.826 11.746 21.299 1.00 92.38 180 GLN A O 1
ATOM 1440 N N . VAL A 1 181 ? -9.805 11.602 20.318 1.00 92.06 181 VAL A N 1
ATOM 1441 C CA . VAL A 1 181 ? -9.183 12.691 21.095 1.00 92.06 181 VAL A CA 1
ATOM 1442 C C . VAL A 1 181 ? -8.417 13.681 20.221 1.00 92.06 181 VAL A C 1
ATOM 1444 O O . VAL A 1 181 ? -8.454 14.880 20.500 1.00 92.06 181 VAL A O 1
ATOM 1447 N N . LEU A 1 182 ? -7.707 13.222 19.185 1.00 90.06 182 LEU A N 1
ATOM 1448 C CA . LEU A 1 182 ? -6.955 14.134 18.321 1.00 90.06 182 LEU A CA 1
ATOM 1449 C C . LEU A 1 182 ? -7.897 14.953 17.417 1.00 90.06 182 LEU A C 1
ATOM 1451 O O . LEU A 1 182 ? -8.925 14.445 16.969 1.00 90.06 182 LEU A O 1
ATOM 1455 N N . PRO A 1 183 ? -7.563 16.223 17.117 1.00 91.50 183 PRO A N 1
ATOM 1456 C CA . PRO A 1 183 ? -8.402 17.058 16.266 1.00 91.50 183 PRO A CA 1
ATOM 1457 C C . PRO A 1 183 ? -8.486 16.483 14.841 1.00 91.50 183 PRO A C 1
ATOM 1459 O O . PRO A 1 183 ? -7.485 15.944 14.342 1.00 91.50 183 PRO A O 1
ATOM 1462 N N . PRO A 1 184 ? -9.641 16.617 14.160 1.00 90.81 184 PRO A N 1
ATOM 1463 C CA . PRO A 1 184 ? -9.817 16.139 12.793 1.00 90.81 184 PRO A CA 1
ATOM 1464 C C . PRO A 1 184 ? -8.868 16.855 11.824 1.00 90.81 184 PRO A C 1
ATOM 1466 O O . PRO A 1 184 ? -8.419 17.977 12.060 1.00 90.81 184 PRO A O 1
ATOM 1469 N N . VAL A 1 185 ? -8.550 16.197 10.708 1.00 92.94 185 VAL A N 1
ATOM 1470 C CA . VAL A 1 185 ? -7.761 16.815 9.630 1.00 92.94 185 VAL A CA 1
ATOM 1471 C C . VAL A 1 185 ? -8.601 17.900 8.947 1.00 92.94 185 VAL A C 1
ATOM 1473 O O . VAL A 1 185 ? -9.798 17.710 8.739 1.00 92.94 185 VAL A O 1
ATOM 1476 N N . ASN A 1 186 ? -7.989 19.028 8.567 1.00 96.06 186 ASN A N 1
ATOM 1477 C CA . ASN A 1 186 ? -8.676 20.034 7.755 1.00 96.06 186 ASN A CA 1
ATOM 1478 C C . ASN A 1 186 ? -9.069 19.428 6.394 1.00 96.06 186 ASN A C 1
ATOM 1480 O O . ASN A 1 186 ? -8.202 19.007 5.624 1.00 96.06 186 ASN A O 1
ATOM 1484 N N . LYS A 1 187 ? -10.380 19.399 6.128 1.00 95.88 187 LYS A N 1
ATOM 1485 C CA . LYS A 1 187 ? -10.987 18.757 4.959 1.00 95.88 187 LYS A CA 1
ATOM 1486 C C . LYS A 1 187 ? -10.467 19.332 3.638 1.00 95.88 187 LYS A C 1
ATOM 1488 O O . LYS A 1 187 ? -9.914 18.603 2.822 1.00 95.88 187 LYS A O 1
ATOM 1493 N N . GLU A 1 188 ? -10.619 20.641 3.458 1.00 96.75 188 GLU A N 1
ATOM 1494 C CA . GLU A 1 188 ? -10.288 21.350 2.217 1.00 96.75 188 GLU A CA 1
ATOM 1495 C C . GLU A 1 188 ? -8.804 21.210 1.869 1.00 96.75 188 GLU A C 1
ATOM 1497 O O . GLU A 1 188 ? -8.454 20.927 0.725 1.00 96.75 188 GLU A O 1
ATOM 1502 N N . TRP A 1 189 ? -7.928 21.336 2.868 1.00 97.31 189 TRP A N 1
ATOM 1503 C CA . TRP A 1 189 ? -6.493 21.121 2.712 1.00 97.31 189 TRP A CA 1
ATOM 1504 C C . TRP A 1 189 ? -6.165 19.677 2.307 1.00 97.31 189 TRP A C 1
ATOM 1506 O O . TRP A 1 189 ? -5.361 19.479 1.397 1.00 97.31 189 TRP A O 1
ATOM 1516 N N . ALA A 1 190 ? -6.783 18.673 2.939 1.00 95.88 190 ALA A N 1
ATOM 1517 C CA . ALA A 1 190 ? -6.498 17.268 2.650 1.00 95.88 190 ALA A CA 1
ATOM 1518 C C . ALA A 1 190 ? -6.996 16.849 1.259 1.00 95.88 190 ALA A C 1
ATOM 1520 O O . ALA A 1 190 ? -6.263 16.196 0.512 1.00 95.88 190 ALA A O 1
ATOM 1521 N N . GLU A 1 191 ? -8.209 17.262 0.880 1.00 95.44 191 GLU A N 1
ATOM 1522 C CA . GLU A 1 191 ? -8.765 17.024 -0.456 1.00 95.44 191 GLU A CA 1
ATOM 1523 C C . GLU A 1 191 ? -7.948 17.744 -1.530 1.00 95.44 191 GLU A C 1
ATOM 1525 O O . GLU A 1 191 ? -7.566 17.117 -2.521 1.00 95.44 191 GLU A O 1
ATOM 1530 N N . LYS A 1 192 ? -7.596 19.020 -1.308 1.00 96.81 192 LYS A N 1
ATOM 1531 C CA . LYS A 1 192 ? -6.753 19.786 -2.232 1.00 96.81 192 LYS A CA 1
ATOM 1532 C C . LYS A 1 192 ? -5.379 19.140 -2.401 1.00 96.81 192 LYS A C 1
ATOM 1534 O O . LYS A 1 192 ? -4.994 18.861 -3.527 1.00 96.81 192 LYS A O 1
ATOM 1539 N N . LEU A 1 193 ? -4.660 18.850 -1.314 1.00 95.44 193 LEU A N 1
ATOM 1540 C CA . LEU A 1 193 ? -3.311 18.276 -1.393 1.00 95.44 193 LEU A CA 1
ATOM 1541 C C . LEU A 1 193 ? -3.311 16.864 -1.999 1.00 95.44 193 LEU A C 1
ATOM 1543 O O . LEU A 1 193 ? -2.381 16.514 -2.725 1.00 95.44 193 LEU A O 1
ATOM 1547 N N . THR A 1 194 ? -4.357 16.066 -1.751 1.00 90.50 194 THR A N 1
ATOM 1548 C CA . THR A 1 194 ? -4.535 14.767 -2.424 1.00 90.50 194 THR A CA 1
ATOM 1549 C C . THR A 1 194 ? -4.754 14.955 -3.922 1.00 90.50 194 THR A C 1
ATOM 1551 O O . THR A 1 194 ? -4.151 14.234 -4.718 1.00 90.50 194 THR A O 1
ATOM 1554 N N . LYS A 1 195 ? -5.593 15.920 -4.320 1.00 88.25 195 LYS A N 1
ATOM 1555 C CA . LYS A 1 195 ? -5.848 16.218 -5.730 1.00 88.25 195 LYS A CA 1
ATOM 1556 C C . LYS A 1 195 ? -4.585 16.725 -6.426 1.00 88.25 195 LYS A C 1
ATOM 1558 O O . LYS A 1 195 ? -4.231 16.167 -7.456 1.00 88.25 195 LYS A O 1
ATOM 1563 N N . ASP A 1 196 ? -3.891 17.697 -5.836 1.00 91.56 196 ASP A N 1
ATOM 1564 C CA . ASP A 1 196 ? -2.637 18.252 -6.357 1.00 91.56 196 ASP A CA 1
ATOM 1565 C C . ASP A 1 196 ? -1.595 17.132 -6.567 1.00 91.56 196 ASP A C 1
ATOM 1567 O O . ASP A 1 196 ? -1.045 17.003 -7.656 1.00 91.56 196 ASP A O 1
ATOM 1571 N N . LEU A 1 197 ? -1.404 16.247 -5.573 1.00 86.50 197 LEU A N 1
ATOM 1572 C CA . LEU A 1 197 ? -0.519 15.074 -5.680 1.00 86.50 197 LEU A CA 1
ATOM 1573 C C . LEU A 1 197 ? -0.958 14.101 -6.785 1.00 86.50 197 LEU A C 1
ATOM 1575 O O . LEU A 1 197 ? -0.115 13.523 -7.466 1.00 86.50 197 LEU A O 1
ATOM 1579 N N . THR A 1 198 ? -2.264 13.889 -6.950 1.00 78.44 198 THR A N 1
ATOM 1580 C CA . THR A 1 198 ? -2.806 12.965 -7.959 1.00 78.44 198 THR A CA 1
ATOM 1581 C C . THR A 1 198 ? -2.622 13.520 -9.370 1.00 78.44 198 THR A C 1
ATOM 1583 O O . THR A 1 198 ? -2.175 12.790 -10.252 1.00 78.44 198 THR A O 1
ATOM 1586 N N . ASP A 1 199 ? -2.929 14.804 -9.576 1.00 78.12 199 ASP A N 1
ATOM 1587 C CA . ASP A 1 199 ? -2.736 15.504 -10.848 1.00 78.12 199 ASP A CA 1
ATOM 1588 C C . ASP A 1 199 ? -1.242 15.567 -11.224 1.00 78.12 199 ASP A C 1
ATOM 1590 O O . ASP A 1 199 ? -0.892 15.347 -12.384 1.00 78.12 199 ASP A O 1
ATOM 1594 N N . ASP A 1 200 ? -0.358 15.818 -10.251 1.00 79.81 200 ASP A N 1
ATOM 1595 C CA . ASP A 1 200 ? 1.092 15.870 -10.469 1.00 79.81 200 ASP A CA 1
ATOM 1596 C C . ASP A 1 200 ? 1.674 14.489 -10.808 1.00 79.81 200 ASP A C 1
ATOM 1598 O O . ASP A 1 200 ? 2.417 14.377 -11.778 1.00 79.81 200 ASP A O 1
ATOM 1602 N N . LEU A 1 201 ? 1.262 13.417 -10.112 1.00 73.56 201 LEU A N 1
ATOM 1603 C CA . LEU A 1 201 ? 1.620 12.022 -10.439 1.00 73.56 201 LEU A CA 1
ATOM 1604 C C . LEU A 1 201 ? 1.141 11.585 -11.832 1.00 73.56 201 LEU A C 1
ATOM 1606 O O . LEU A 1 201 ? 1.777 10.757 -12.488 1.00 73.56 201 LEU A O 1
ATOM 1610 N N . ILE A 1 202 ? 0.018 12.130 -12.294 1.00 63.94 202 ILE A N 1
ATOM 1611 C CA . ILE A 1 202 ? -0.585 11.823 -13.594 1.00 63.94 202 ILE A CA 1
ATOM 1612 C C . ILE A 1 202 ? 0.299 12.281 -14.770 1.00 63.94 202 ILE A C 1
ATOM 1614 O O . ILE A 1 202 ? 0.330 11.615 -15.806 1.00 63.94 202 ILE A O 1
ATOM 1618 N N . ILE A 1 203 ? 1.054 13.373 -14.624 1.00 63.03 203 ILE A N 1
ATOM 1619 C CA . ILE A 1 203 ? 1.914 13.929 -15.684 1.00 63.03 203 ILE A CA 1
ATOM 1620 C C . ILE A 1 203 ? 3.083 12.979 -16.063 1.00 63.03 203 ILE A C 1
ATOM 1622 O O . ILE A 1 203 ? 3.222 12.652 -17.249 1.00 63.03 203 ILE A O 1
ATOM 1626 N N . PRO A 1 204 ? 3.919 12.480 -15.125 1.00 61.38 204 PRO A N 1
ATOM 1627 C CA . PRO A 1 204 ? 4.993 11.532 -15.419 1.00 61.38 204 PRO A CA 1
ATOM 1628 C C . PRO A 1 204 ? 4.500 10.100 -15.683 1.00 61.38 204 PRO A C 1
ATOM 1630 O O . PRO A 1 204 ? 5.153 9.374 -16.439 1.00 61.38 204 PRO A O 1
ATOM 1633 N N . LEU A 1 205 ? 3.363 9.675 -15.119 1.00 61.56 205 LEU A N 1
ATOM 1634 C CA . LEU A 1 205 ? 2.847 8.306 -15.299 1.00 61.56 205 LEU A CA 1
ATOM 1635 C C . LEU A 1 205 ? 1.954 8.143 -16.543 1.00 61.56 205 LEU A C 1
ATOM 1637 O O . LEU A 1 205 ? 1.922 7.065 -17.136 1.00 61.56 205 LEU A O 1
ATOM 1641 N N . GLY A 1 206 ? 1.297 9.215 -16.993 1.00 50.22 206 GLY A N 1
ATOM 1642 C CA . GLY A 1 206 ? 0.349 9.206 -18.107 1.00 50.22 206 GLY A CA 1
ATOM 1643 C C . GLY A 1 206 ? -1.081 8.825 -17.701 1.00 50.22 206 GLY A C 1
ATOM 1644 O O . GLY A 1 206 ? -1.352 8.392 -16.584 1.00 50.22 206 GLY A O 1
ATOM 1645 N N . LEU A 1 207 ? -2.016 8.990 -18.642 1.00 43.16 207 LEU A N 1
ATOM 1646 C CA . LEU A 1 207 ? -3.446 8.723 -18.457 1.00 43.16 207 LEU A CA 1
ATOM 1647 C C . LEU A 1 207 ? -3.929 7.604 -19.385 1.00 43.16 207 LEU A C 1
ATOM 1649 O O . LEU A 1 207 ? -3.554 7.549 -20.555 1.00 43.16 207 LEU A O 1
ATOM 1653 N N . ASN A 1 208 ? -4.841 6.773 -18.882 1.00 41.12 208 ASN A N 1
ATOM 1654 C CA . ASN A 1 208 ? -5.794 6.030 -19.710 1.00 41.12 208 ASN A CA 1
ATOM 1655 C C . ASN A 1 208 ? -7.171 6.732 -19.666 1.00 41.12 208 ASN A C 1
ATOM 1657 O O . ASN A 1 208 ? -7.313 7.774 -19.023 1.00 41.12 208 ASN A O 1
ATOM 1661 N N . SER A 1 209 ? -8.178 6.180 -20.351 1.00 35.47 209 SER A N 1
ATOM 1662 C CA . SER A 1 209 ? -9.498 6.803 -20.578 1.00 35.47 209 SER A CA 1
ATOM 1663 C C . SER A 1 209 ? -10.219 7.332 -19.329 1.00 35.47 209 SER A C 1
ATOM 1665 O O . SER A 1 209 ? -11.031 8.242 -19.457 1.00 35.47 209 SER A O 1
ATOM 1667 N N . ASP A 1 210 ? -9.902 6.813 -18.135 1.00 39.25 210 ASP A N 1
ATO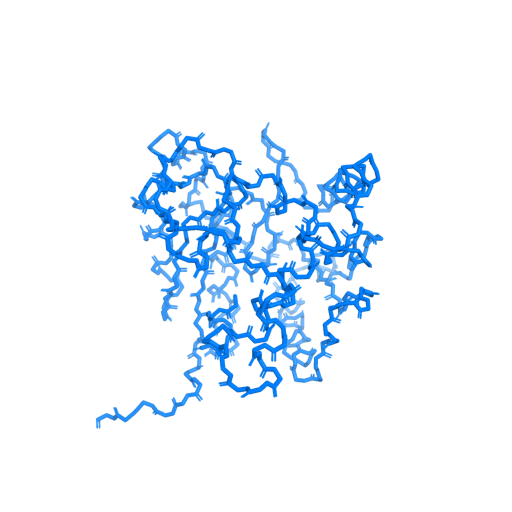M 1668 C CA . ASP A 1 210 ? -10.634 7.099 -16.889 1.00 39.25 210 ASP A CA 1
ATOM 1669 C C . ASP A 1 210 ? -9.725 7.569 -15.725 1.00 39.25 210 ASP A C 1
ATOM 1671 O O . ASP A 1 210 ? -10.148 7.587 -14.574 1.00 39.25 210 ASP A O 1
ATOM 1675 N N . LYS A 1 211 ? -8.499 8.025 -16.037 1.00 38.56 211 LYS A N 1
ATOM 1676 C CA . LYS A 1 211 ? -7.653 8.933 -15.220 1.00 38.56 211 LYS A CA 1
ATOM 1677 C C . LYS A 1 211 ? -7.157 8.518 -13.801 1.00 38.56 211 LYS A C 1
ATOM 1679 O O . LYS A 1 211 ? -7.374 9.280 -12.861 1.00 38.56 211 LYS A O 1
ATOM 1684 N N . VAL A 1 212 ? -6.433 7.401 -13.596 1.00 34.22 212 VAL A N 1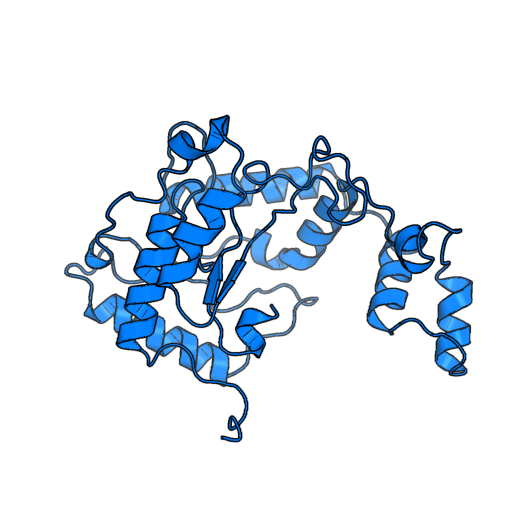
ATOM 1685 C CA . VAL A 1 212 ? -5.922 7.006 -12.239 1.00 34.22 212 VAL A CA 1
ATOM 1686 C C . VAL A 1 212 ? -4.525 6.279 -12.260 1.00 34.22 212 VAL A C 1
ATOM 1688 O O . VAL A 1 212 ? -4.195 5.756 -13.325 1.00 34.22 212 VAL A O 1
ATOM 1691 N N . PRO A 1 213 ? -3.714 6.203 -11.150 1.00 33.84 213 PRO A N 1
ATOM 1692 C CA . PRO A 1 213 ? -2.464 5.374 -10.944 1.00 33.84 213 PRO A CA 1
ATOM 1693 C C . PRO A 1 213 ? -2.533 4.080 -10.001 1.00 33.84 213 PRO A C 1
ATOM 1695 O O . PRO A 1 213 ? -3.498 4.005 -9.247 1.00 33.84 213 PRO A O 1
ATOM 1698 N N . VAL A 1 214 ? -1.552 3.106 -9.998 1.00 27.91 214 VAL A N 1
ATOM 1699 C CA . VAL A 1 214 ? -1.041 2.121 -8.922 1.00 27.91 214 VAL A CA 1
ATOM 1700 C C . VAL A 1 214 ? -0.412 0.735 -9.384 1.00 27.91 214 VAL A C 1
ATOM 1702 O O . VAL A 1 214 ? -0.462 0.434 -10.567 1.00 27.91 214 VAL A O 1
ATOM 1705 N N . GLY A 1 215 ? 0.336 -0.031 -8.520 1.00 28.55 215 GLY A N 1
ATOM 1706 C CA . GLY A 1 215 ? 1.618 -0.771 -8.811 1.00 28.55 215 GLY A CA 1
ATOM 1707 C C . GLY A 1 215 ? 2.131 -2.064 -8.055 1.00 28.55 215 GLY A C 1
ATOM 1708 O O . GLY A 1 215 ? 1.356 -2.732 -7.383 1.00 28.55 215 GLY A O 1
ATOM 1709 N N . ILE A 1 216 ? 3.477 -2.338 -8.049 1.00 33.72 216 ILE A N 1
ATOM 1710 C CA . ILE A 1 216 ? 4.276 -3.237 -7.100 1.00 33.72 216 ILE A CA 1
ATOM 1711 C C . ILE A 1 216 ? 4.876 -2.606 -5.784 1.00 33.72 216 ILE A C 1
ATOM 1713 O O . ILE A 1 216 ? 5.986 -2.877 -5.345 1.00 33.72 216 ILE A O 1
ATOM 1717 N N . GLN A 1 217 ? 4.352 -1.606 -5.121 1.00 56.25 217 GLN A N 1
ATOM 1718 C CA . GLN A 1 217 ? 3.847 -0.389 -5.703 1.00 56.25 217 GLN A CA 1
ATOM 1719 C C . GLN A 1 217 ? 4.963 0.347 -6.504 1.00 56.25 217 GLN A C 1
ATOM 1721 O O . GLN A 1 217 ? 5.215 1.521 -6.293 1.00 56.25 217 GLN A O 1
ATOM 1726 N N . VAL A 1 218 ? 5.583 -0.328 -7.498 1.00 53.84 218 VAL A N 1
ATOM 1727 C CA . VAL A 1 218 ? 5.911 0.228 -8.837 1.00 53.84 218 VAL A CA 1
ATOM 1728 C C . VAL A 1 218 ? 4.612 0.772 -9.422 1.00 53.84 218 VAL A C 1
ATOM 1730 O O . VAL A 1 218 ? 3.938 0.087 -10.183 1.00 53.84 218 VAL A O 1
ATOM 1733 N N . VAL A 1 219 ? 4.175 1.920 -8.897 1.00 48.81 219 VAL A N 1
ATOM 1734 C CA . VAL A 1 219 ? 2.882 2.567 -9.157 1.00 48.81 219 VAL A CA 1
ATOM 1735 C C . VAL A 1 219 ? 2.736 2.779 -10.663 1.00 48.81 219 VAL A C 1
ATOM 1737 O O . VAL A 1 219 ? 3.387 3.642 -11.238 1.00 48.81 219 VAL A O 1
ATOM 1740 N N . ALA A 1 220 ? 1.906 1.950 -11.296 1.00 43.34 220 ALA A N 1
ATOM 1741 C CA . ALA A 1 220 ? 1.533 2.042 -12.699 1.00 43.34 220 ALA A CA 1
ATOM 1742 C C . ALA A 1 220 ? 0.241 2.875 -12.825 1.00 43.34 220 ALA A C 1
ATOM 1744 O O . ALA A 1 220 ? 0.075 3.852 -12.099 1.00 43.34 220 ALA A O 1
ATOM 1745 N N . ALA A 1 221 ? -0.700 2.472 -13.683 1.00 38.75 221 ALA A N 1
ATOM 1746 C CA . ALA A 1 221 ? -2.111 2.866 -13.591 1.00 38.75 221 ALA A CA 1
ATOM 1747 C C . ALA A 1 221 ? -2.999 1.700 -13.136 1.00 38.75 221 ALA A C 1
ATOM 1749 O O . ALA A 1 221 ? -2.598 0.548 -13.307 1.00 38.75 221 ALA A O 1
ATOM 1750 N N . PRO A 1 222 ? -4.220 1.932 -12.611 1.00 36.19 222 PRO A N 1
ATOM 1751 C CA . PRO A 1 222 ? -5.247 0.928 -12.654 1.00 36.19 222 PRO A CA 1
ATOM 1752 C C . PRO A 1 222 ? -5.357 0.430 -14.049 1.00 36.19 222 PRO A C 1
ATOM 1754 O O . PRO A 1 222 ? -5.216 1.191 -15.023 1.00 36.19 222 PRO A O 1
ATOM 1757 N N . ARG A 1 223 ? -5.675 -0.848 -14.125 1.00 43.91 223 ARG A N 1
ATOM 1758 C CA . ARG A 1 223 ? -5.744 -1.524 -15.399 1.00 43.91 223 ARG A CA 1
ATOM 1759 C C . ARG A 1 223 ? -4.360 -1.626 -16.036 1.00 43.91 223 ARG A C 1
ATOM 1761 O O . ARG A 1 223 ? -4.232 -1.722 -17.251 1.00 43.91 223 ARG A O 1
ATOM 1768 N N . GLN A 1 224 ? -3.314 -1.541 -15.212 1.00 50.41 224 GLN A N 1
ATOM 1769 C CA . GLN A 1 224 ? -1.922 -1.865 -15.518 1.00 50.41 224 GLN A CA 1
ATOM 1770 C C . GLN A 1 224 ? -1.361 -2.836 -14.471 1.00 50.41 224 GLN A C 1
ATOM 1772 O O . GLN A 1 224 ? -0.150 -2.958 -14.343 1.00 50.41 224 GLN A O 1
ATOM 1777 N N . GLU A 1 225 ? -2.202 -3.582 -13.755 1.00 62.25 225 GLU A N 1
ATOM 1778 C CA . GLU A 1 225 ? -1.774 -4.683 -12.891 1.00 62.25 225 GLU A CA 1
ATOM 1779 C C . GLU A 1 225 ? -0.906 -5.704 -13.666 1.00 62.25 225 GLU A C 1
ATOM 1781 O O . GLU A 1 225 ? 0.016 -6.280 -13.094 1.00 62.25 225 GLU A O 1
ATOM 1786 N N . ALA A 1 226 ? -1.105 -5.832 -14.986 1.00 59.72 226 ALA A N 1
ATOM 1787 C CA . ALA A 1 226 ? -0.209 -6.536 -15.911 1.00 59.72 226 ALA A CA 1
ATOM 1788 C C . ALA A 1 226 ? 1.212 -5.930 -15.989 1.00 59.72 226 ALA A C 1
ATOM 1790 O O . ALA A 1 226 ? 2.195 -6.660 -16.052 1.00 59.72 226 ALA A O 1
ATOM 1791 N N . LEU A 1 227 ? 1.342 -4.599 -15.942 1.00 58.88 227 LEU A N 1
ATOM 1792 C CA . LEU A 1 227 ? 2.625 -3.885 -15.878 1.00 58.88 227 LEU A CA 1
ATOM 1793 C C . LEU A 1 227 ? 3.292 -4.070 -14.518 1.00 58.88 227 LEU A C 1
ATOM 1795 O O . LEU A 1 227 ? 4.496 -4.301 -14.459 1.00 58.88 227 LEU A O 1
ATOM 1799 N N . CYS A 1 228 ? 2.507 -4.051 -13.440 1.00 63.25 228 CYS A N 1
ATOM 1800 C CA . CYS A 1 228 ? 2.979 -4.393 -12.103 1.00 63.25 228 CYS A CA 1
ATOM 1801 C C . CYS A 1 228 ? 3.553 -5.815 -12.091 1.00 63.25 228 CYS A C 1
ATOM 1803 O O . CYS A 1 228 ? 4.694 -6.015 -11.694 1.00 63.25 228 CYS A O 1
ATOM 1805 N N . ALA A 1 229 ? 2.792 -6.797 -12.579 1.00 63.38 229 ALA A N 1
ATOM 1806 C CA . ALA A 1 229 ? 3.222 -8.189 -12.633 1.00 63.38 229 ALA A CA 1
ATOM 1807 C C . ALA A 1 229 ? 4.447 -8.391 -13.542 1.00 63.38 229 ALA A C 1
ATOM 1809 O O . ALA A 1 229 ? 5.389 -9.063 -13.133 1.00 63.38 229 ALA A O 1
ATOM 1810 N N . ALA A 1 230 ? 4.489 -7.762 -14.721 1.00 71.75 230 ALA A N 1
ATOM 1811 C CA . ALA A 1 230 ? 5.626 -7.860 -15.639 1.00 71.75 230 ALA A CA 1
ATOM 1812 C C . ALA A 1 230 ? 6.914 -7.270 -15.042 1.00 71.75 230 ALA A C 1
ATOM 1814 O O . ALA A 1 230 ? 7.965 -7.907 -15.096 1.00 71.75 230 ALA A O 1
ATOM 1815 N N . VAL A 1 231 ? 6.845 -6.091 -14.412 1.00 72.62 231 VAL A N 1
ATOM 1816 C CA . VAL A 1 231 ? 8.011 -5.502 -13.731 1.00 72.62 231 VAL A CA 1
ATOM 1817 C C . VAL A 1 231 ? 8.389 -6.314 -12.478 1.00 72.62 231 VAL A C 1
ATOM 1819 O O . VAL A 1 231 ? 9.571 -6.421 -12.164 1.00 72.62 231 VAL A O 1
ATOM 1822 N N . ALA A 1 232 ? 7.429 -6.940 -11.782 1.00 68.81 232 ALA A N 1
ATOM 1823 C CA . ALA A 1 232 ? 7.686 -7.763 -10.592 1.00 68.81 232 ALA A CA 1
ATOM 1824 C C . ALA A 1 232 ? 8.375 -9.076 -10.942 1.00 68.81 232 ALA A C 1
ATOM 1826 O O . ALA A 1 232 ? 9.288 -9.504 -10.236 1.00 68.81 232 ALA A O 1
ATOM 1827 N N . GLN A 1 233 ? 7.946 -9.688 -12.041 1.00 76.12 233 GLN A N 1
ATOM 1828 C CA . GLN A 1 233 ? 8.583 -10.858 -12.607 1.00 76.12 233 GLN A CA 1
ATOM 1829 C C . GLN A 1 233 ? 9.996 -10.508 -13.086 1.00 76.12 233 GLN A C 1
ATOM 1831 O O . GLN A 1 233 ? 10.939 -11.147 -12.638 1.00 76.12 233 GLN A O 1
ATOM 1836 N N . HIS A 1 234 ? 10.167 -9.436 -13.869 1.00 78.31 234 HIS A N 1
ATOM 1837 C CA . HIS A 1 234 ? 11.480 -8.994 -14.362 1.00 78.31 234 HIS A CA 1
ATOM 1838 C C . HIS A 1 234 ? 12.471 -8.675 -13.231 1.00 78.31 234 HIS A C 1
ATOM 1840 O O . HIS A 1 234 ? 13.592 -9.180 -13.223 1.00 78.31 234 HIS A O 1
ATOM 1846 N N . LEU A 1 235 ? 12.062 -7.883 -12.232 1.00 68.94 235 LEU A N 1
ATOM 1847 C CA . LEU A 1 235 ? 12.897 -7.599 -11.057 1.00 68.94 235 LEU A CA 1
ATOM 1848 C C . LEU A 1 235 ? 13.133 -8.852 -10.203 1.00 68.94 235 LEU A C 1
ATOM 1850 O O . LEU A 1 235 ? 14.209 -9.004 -9.633 1.00 68.94 235 LEU A O 1
ATOM 1854 N N . GLY A 1 236 ? 12.155 -9.755 -10.124 1.00 59.09 236 GLY A N 1
ATOM 1855 C CA . GLY A 1 236 ? 12.282 -11.034 -9.435 1.00 59.09 236 GLY A CA 1
ATOM 1856 C C . GLY A 1 236 ? 13.341 -11.931 -10.068 1.00 59.09 236 GLY A C 1
ATOM 1857 O O . GLY A 1 236 ? 14.274 -12.351 -9.389 1.00 59.09 236 GLY A O 1
ATOM 1858 N N . GLU A 1 237 ? 13.230 -12.171 -11.371 1.00 75.50 237 GLU A N 1
ATOM 1859 C CA . GLU A 1 237 ? 14.179 -12.958 -12.164 1.00 75.50 237 GLU A CA 1
ATOM 1860 C C . GLU A 1 237 ? 15.592 -12.353 -12.114 1.00 75.50 237 GLU A C 1
ATOM 1862 O O . GLU A 1 237 ? 16.568 -13.087 -11.968 1.00 75.50 237 GLU A O 1
ATOM 1867 N N . ALA A 1 238 ? 15.713 -11.021 -12.150 1.00 64.44 238 ALA A N 1
ATOM 1868 C CA . ALA A 1 238 ? 17.002 -10.331 -12.121 1.00 64.44 238 ALA A CA 1
ATOM 1869 C C . ALA A 1 238 ? 17.668 -10.239 -10.731 1.00 64.44 238 ALA A C 1
ATOM 1871 O O . ALA A 1 238 ? 18.893 -10.150 -10.659 1.00 64.44 238 ALA A O 1
ATOM 1872 N N . LEU A 1 239 ? 16.896 -10.212 -9.635 1.00 61.16 239 LEU A N 1
ATOM 1873 C CA . LEU A 1 239 ? 17.404 -9.942 -8.275 1.00 61.16 239 LEU A CA 1
ATOM 1874 C C . LEU A 1 239 ? 17.300 -11.140 -7.310 1.00 61.16 239 LEU A C 1
ATOM 1876 O O . LEU A 1 239 ? 17.549 -10.978 -6.115 1.00 61.16 239 LEU A O 1
ATOM 1880 N N . GLY A 1 240 ? 16.952 -12.332 -7.805 1.00 53.91 240 GLY A N 1
ATOM 1881 C CA . GLY A 1 240 ? 16.871 -13.568 -7.009 1.00 53.91 240 GLY A CA 1
ATOM 1882 C C . GLY A 1 240 ? 15.504 -13.855 -6.372 1.00 53.91 240 GLY A C 1
ATOM 1883 O O . GLY A 1 240 ? 15.362 -14.840 -5.652 1.00 53.91 240 GLY A O 1
ATOM 1884 N N . GLY A 1 241 ? 14.490 -13.040 -6.669 1.00 60.81 241 GLY A N 1
ATOM 1885 C CA . GLY A 1 241 ? 13.082 -13.336 -6.403 1.00 60.81 241 GLY A CA 1
ATOM 1886 C C . GLY A 1 241 ? 12.704 -13.488 -4.926 1.00 60.81 241 GLY A C 1
ATOM 1887 O O . GLY A 1 241 ? 13.087 -12.690 -4.072 1.00 60.81 241 GLY A O 1
ATOM 1888 N N . VAL A 1 242 ? 11.870 -14.492 -4.651 1.00 48.12 242 VAL A N 1
ATOM 1889 C CA . VAL A 1 242 ? 11.346 -14.811 -3.315 1.00 48.12 242 VAL A CA 1
ATOM 1890 C C . VAL A 1 242 ? 12.407 -15.531 -2.492 1.00 48.12 242 VAL A C 1
ATOM 1892 O O . VAL A 1 242 ? 12.763 -16.673 -2.778 1.00 48.12 242 VAL A O 1
ATOM 1895 N N . VAL A 1 243 ? 12.858 -14.874 -1.425 1.00 50.94 243 VAL A N 1
ATOM 1896 C CA . VAL A 1 243 ? 13.734 -15.455 -0.404 1.00 50.94 243 VAL A CA 1
ATOM 1897 C C . VAL A 1 243 ? 12.930 -15.583 0.894 1.00 50.94 243 VAL A C 1
ATOM 1899 O O . VAL A 1 243 ? 12.529 -14.559 1.452 1.00 50.94 243 VAL A O 1
ATOM 1902 N N . PRO A 1 244 ? 12.664 -16.807 1.390 1.00 46.28 244 PRO A N 1
ATOM 1903 C CA . PRO A 1 244 ? 11.976 -17.004 2.662 1.00 46.28 244 PRO A CA 1
ATOM 1904 C C . PRO A 1 244 ? 12.724 -16.334 3.831 1.00 46.28 244 PRO A C 1
ATOM 1906 O O . PRO A 1 244 ? 13.952 -16.415 3.890 1.00 46.28 244 PRO A O 1
ATOM 1909 N N . PRO A 1 245 ? 12.019 -15.727 4.806 1.00 40.38 245 PRO A N 1
ATOM 1910 C CA . PRO A 1 245 ? 12.641 -15.046 5.948 1.00 40.38 245 PRO A CA 1
ATOM 1911 C C . PRO A 1 245 ? 13.241 -16.018 6.980 1.00 40.38 245 PRO A C 1
ATOM 1913 O O . PRO A 1 245 ? 13.885 -15.595 7.936 1.00 40.38 245 PRO A O 1
ATOM 1916 N N . CYS A 1 246 ? 13.003 -17.320 6.819 1.00 45.00 246 CYS A N 1
ATOM 1917 C CA . CYS A 1 246 ? 13.502 -18.390 7.669 1.00 45.00 246 CYS A CA 1
ATOM 1918 C C . CYS A 1 246 ? 13.838 -19.627 6.827 1.00 45.00 246 CYS A C 1
ATOM 1920 O O . CYS A 1 246 ? 13.321 -19.807 5.722 1.00 45.00 246 CYS A O 1
ATOM 1922 N N . GLN A 1 247 ? 14.687 -20.506 7.363 1.00 59.75 247 GLN A N 1
ATOM 1923 C CA . GLN A 1 247 ? 14.906 -21.821 6.764 1.00 59.75 247 GLN A CA 1
ATOM 1924 C C . GLN A 1 247 ? 13.618 -22.645 6.862 1.00 59.75 247 GLN A C 1
ATOM 1926 O O . GLN A 1 247 ? 13.082 -22.850 7.952 1.00 59.75 247 GLN A O 1
ATOM 1931 N N . ILE A 1 248 ? 13.129 -23.120 5.718 1.00 61.03 248 ILE A N 1
ATOM 1932 C CA . ILE A 1 248 ? 12.026 -24.078 5.668 1.00 61.03 248 ILE A CA 1
ATOM 1933 C C . ILE A 1 248 ? 12.612 -25.437 6.046 1.00 61.03 248 ILE A C 1
ATOM 1935 O O . ILE A 1 248 ? 13.406 -25.994 5.289 1.00 61.03 248 ILE A O 1
ATOM 1939 N N . LEU A 1 249 ? 12.238 -25.946 7.221 1.00 59.94 249 LEU A N 1
ATOM 1940 C CA . LEU A 1 249 ? 12.531 -27.324 7.607 1.00 59.94 249 LEU A CA 1
ATOM 1941 C C . LEU A 1 249 ? 11.809 -28.260 6.626 1.00 59.94 249 LEU A C 1
ATOM 1943 O O . LEU A 1 249 ? 10.602 -28.111 6.420 1.00 59.94 249 LEU A O 1
ATOM 1947 N N . GLN A 1 250 ? 12.573 -29.154 5.995 1.00 52.12 250 GLN A N 1
ATOM 1948 C CA . GLN A 1 250 ? 12.085 -30.201 5.091 1.00 52.12 250 GLN A CA 1
ATOM 1949 C C . GLN A 1 250 ? 11.766 -31.480 5.868 1.00 52.12 250 GLN A C 1
ATOM 1951 O O . GLN A 1 250 ? 12.499 -31.753 6.846 1.00 52.12 250 GLN A O 1
#

pLDDT: mean 80.0, std 15.64, range [27.91, 97.31]

Radius of gyration: 20.28 Å; chains: 1; bounding box: 43×52×59 Å

Secondary structure (DSSP, 8-state):
-HHHHTT-EEE-PPTTSB--TTGGG--S-S--S----EEESSHHHHHHHHHHHB-TTTHHHH-TT----GGG---EE-S----TTSPPPPHHHHHHHHHHHHHHHHT-SSTTTS-EE---GGGGSHHHHHHHHHTTSS--HHHHTTTTSS---HHHHHHHHHTT---S-HHHHHHHHHHHTSPPPPHHHHHHHHHHHHHHHHHHH---TT---B-SSS-B-TT-HHHHHHHHHHHHHHHT----SS----